Protein AF-A0A2M7STB4-F1 (afdb_monomer)

Solvent-accessible surface area (backbone atoms only — not comparable to full-atom values): 15493 Å² total; per-residue (Å²): 127,86,75,66,79,52,68,69,58,56,50,50,52,51,49,52,53,49,51,57,56,61,51,47,50,56,54,50,55,59,48,50,77,85,40,55,37,56,55,54,45,49,52,53,55,48,52,50,47,62,66,47,45,61,64,50,60,72,65,76,57,71,72,76,80,66,54,70,70,53,52,52,48,52,48,52,43,45,44,26,33,54,51,44,12,45,20,24,44,43,44,14,45,76,48,34,57,63,66,56,54,56,55,57,56,59,46,49,59,54,53,51,49,53,47,36,33,76,74,67,66,51,79,79,50,74,69,53,53,52,51,50,52,51,51,53,51,51,51,52,59,71,52,64,84,61,81,59,93,55,30,68,60,16,51,55,38,28,49,55,10,51,52,22,40,48,52,24,53,52,55,48,48,53,49,51,62,70,47,34,66,59,52,50,47,53,50,48,52,51,47,52,54,48,52,53,51,49,51,44,51,52,46,51,68,77,54,61,83,59,67,66,60,25,62,75,67,74,46,96,69,77,84,72,84,47,73,66,54,54,51,53,55,48,56,75,73,45,95,66,85,82,66,49,75,67,55,47,50,52,51,50,51,52,51,53,51,51,52,50,50,53,50,52,51,53,51,52,54,55,49,64,75,65,58,81,130

Structure (mmCIF, N/CA/C/O backbone):
data_AF-A0A2M7STB4-F1
#
_entry.id   AF-A0A2M7STB4-F1
#
loop_
_atom_site.group_PDB
_atom_site.id
_atom_site.type_symbol
_atom_site.label_atom_id
_atom_site.label_alt_id
_atom_site.label_comp_id
_atom_site.label_asym_id
_atom_site.label_entity_id
_atom_site.label_seq_id
_atom_site.pdbx_PDB_ins_code
_atom_site.Cartn_x
_atom_site.Cartn_y
_atom_site.Cartn_z
_atom_site.occupancy
_atom_site.B_iso_or_equiv
_atom_site.auth_seq_id
_atom_site.auth_comp_id
_atom_site.auth_asym_id
_atom_site.auth_atom_id
_atom_site.pdbx_PDB_model_num
ATOM 1 N N . MET A 1 1 ? -5.520 -9.949 31.153 1.00 34.00 1 MET A N 1
ATOM 2 C CA . MET A 1 1 ? -4.549 -8.859 30.867 1.00 34.00 1 MET A CA 1
ATOM 3 C C . MET A 1 1 ? -4.135 -9.046 29.414 1.00 34.00 1 MET A C 1
ATOM 5 O O . MET A 1 1 ? -3.492 -10.047 29.145 1.00 34.00 1 MET A O 1
ATOM 9 N N . LYS A 1 2 ? -4.573 -8.206 28.457 1.00 40.00 2 LYS A N 1
ATOM 10 C CA . LYS A 1 2 ? -4.227 -8.406 27.034 1.00 40.00 2 LYS A CA 1
ATOM 11 C C . LYS A 1 2 ? -2.713 -8.484 26.901 1.00 40.00 2 LYS A C 1
ATOM 13 O O . LYS A 1 2 ? -2.052 -7.458 27.067 1.00 40.00 2 LYS A O 1
ATOM 18 N N . SER A 1 3 ? -2.173 -9.669 26.612 1.00 44.12 3 SER A N 1
ATOM 19 C CA . SER A 1 3 ? -0.779 -9.780 26.210 1.00 44.12 3 SER A CA 1
ATOM 20 C C . SER A 1 3 ? -0.641 -8.889 24.985 1.00 44.12 3 SER A C 1
ATOM 22 O O . SER A 1 3 ? -1.260 -9.148 23.948 1.00 44.12 3 SER A O 1
ATOM 24 N N . LYS A 1 4 ? 0.079 -7.772 25.135 1.00 49.66 4 LYS A N 1
ATOM 25 C CA . LYS A 1 4 ? 0.457 -6.917 24.009 1.00 49.66 4 LYS A CA 1
ATOM 26 C C . LYS A 1 4 ? 0.991 -7.855 22.916 1.00 49.66 4 LYS A C 1
ATOM 28 O O . LYS A 1 4 ? 1.701 -8.793 23.289 1.00 49.66 4 LYS A O 1
ATOM 33 N N . PRO A 1 5 ? 0.636 -7.668 21.627 1.00 55.72 5 PRO A N 1
ATOM 34 C CA . PRO A 1 5 ? 1.229 -8.473 20.560 1.00 55.72 5 PRO A CA 1
ATOM 35 C C . PRO A 1 5 ? 2.730 -8.501 20.814 1.00 55.72 5 PRO A C 1
ATOM 37 O O . PRO A 1 5 ? 3.322 -7.441 21.053 1.00 55.72 5 PRO A O 1
ATOM 40 N N . SER A 1 6 ? 3.298 -9.703 20.943 1.00 72.44 6 SER A N 1
ATOM 41 C CA . SER A 1 6 ? 4.676 -9.810 21.391 1.00 72.44 6 SER A CA 1
ATOM 42 C C . SER A 1 6 ? 5.513 -9.042 20.376 1.00 72.44 6 SER A C 1
ATOM 44 O O . SER A 1 6 ? 5.433 -9.278 19.172 1.00 72.44 6 SER A O 1
ATOM 46 N N . TYR A 1 7 ? 6.252 -8.046 20.861 1.00 79.31 7 TYR A N 1
ATOM 47 C CA . TYR A 1 7 ? 7.162 -7.246 20.049 1.00 79.31 7 TYR A CA 1
ATOM 48 C C . TYR A 1 7 ? 7.968 -8.092 19.035 1.00 79.31 7 TYR A C 1
ATOM 50 O O . TYR A 1 7 ? 8.023 -7.699 17.869 1.00 79.31 7 TYR A O 1
ATOM 58 N N . PRO A 1 8 ? 8.492 -9.290 19.393 1.00 85.25 8 PRO A N 1
ATOM 59 C CA . PRO A 1 8 ? 9.147 -10.165 18.417 1.00 85.25 8 PRO A CA 1
ATOM 60 C C . PRO A 1 8 ? 8.224 -10.713 17.319 1.00 85.25 8 PRO A C 1
ATOM 62 O O . PRO A 1 8 ? 8.660 -10.805 16.175 1.00 85.25 8 PRO A O 1
ATOM 65 N N . LEU A 1 9 ? 6.964 -11.051 17.614 1.00 83.50 9 LEU A N 1
ATOM 66 C CA . LEU A 1 9 ? 6.022 -11.539 16.602 1.00 83.50 9 LEU A CA 1
ATOM 67 C C . LEU A 1 9 ? 5.687 -10.443 15.586 1.00 83.50 9 LEU A C 1
ATOM 69 O O . LEU A 1 9 ? 5.701 -10.705 14.389 1.00 83.50 9 LEU A O 1
ATOM 73 N N . ALA A 1 10 ? 5.481 -9.204 16.042 1.00 75.44 10 ALA A N 1
ATOM 74 C CA . ALA A 1 10 ? 5.244 -8.069 15.148 1.00 75.44 10 ALA A CA 1
ATOM 75 C C . ALA A 1 10 ? 6.452 -7.785 14.233 1.00 75.44 10 ALA A C 1
ATOM 77 O O . ALA A 1 10 ? 6.281 -7.473 13.054 1.00 75.44 10 ALA A O 1
ATOM 78 N N . ILE A 1 11 ? 7.677 -7.922 14.758 1.00 83.94 11 ILE A N 1
ATOM 79 C CA . ILE A 1 11 ? 8.903 -7.821 13.952 1.00 83.94 11 ILE A CA 1
ATOM 80 C C . ILE A 1 11 ? 8.960 -8.952 12.923 1.00 83.94 11 ILE A C 1
ATOM 82 O O . ILE A 1 11 ? 9.240 -8.692 11.754 1.00 83.94 11 ILE A O 1
ATOM 86 N N . LEU A 1 12 ? 8.677 -10.192 13.330 1.00 88.69 12 LEU A N 1
ATOM 87 C CA . LEU A 1 12 ? 8.717 -11.349 12.437 1.00 88.69 12 LEU A CA 1
ATOM 88 C C . LEU A 1 12 ? 7.693 -11.227 11.301 1.00 88.69 12 LEU A C 1
ATOM 90 O O . LEU A 1 12 ? 8.031 -11.456 10.142 1.00 88.69 12 LEU A O 1
ATOM 94 N N . GLU A 1 13 ? 6.469 -10.803 11.615 1.00 77.44 13 GLU A N 1
ATOM 95 C CA . GLU A 1 13 ? 5.426 -10.518 10.626 1.00 77.44 13 GLU A CA 1
ATOM 96 C C . GLU A 1 13 ? 5.865 -9.418 9.650 1.00 77.44 13 GLU A C 1
ATOM 98 O O . GLU A 1 13 ? 5.723 -9.573 8.435 1.00 77.44 13 GLU A O 1
ATOM 103 N N . ALA A 1 14 ? 6.454 -8.328 10.154 1.00 73.06 14 ALA A N 1
ATOM 104 C CA . ALA A 1 14 ? 6.957 -7.246 9.313 1.00 73.06 14 ALA A CA 1
ATOM 105 C C . ALA A 1 14 ? 8.087 -7.716 8.384 1.00 73.06 14 ALA A C 1
ATOM 107 O O . ALA A 1 14 ? 8.087 -7.373 7.199 1.00 73.06 14 ALA A O 1
ATOM 108 N N . LEU A 1 15 ? 9.030 -8.517 8.887 1.00 83.25 15 LEU A N 1
ATOM 109 C CA . LEU A 1 15 ? 10.107 -9.095 8.082 1.00 83.25 15 LEU A CA 1
ATOM 110 C C . LEU A 1 15 ? 9.554 -10.027 7.003 1.00 83.25 15 LEU A C 1
ATOM 112 O O . LEU A 1 15 ? 9.920 -9.899 5.836 1.00 83.25 15 LEU A O 1
ATOM 116 N N . PHE A 1 16 ? 8.624 -10.908 7.365 1.00 81.56 16 PHE A N 1
ATOM 117 C CA . PHE A 1 16 ? 7.992 -11.838 6.435 1.00 81.56 16 PHE A CA 1
ATOM 118 C C . PHE A 1 16 ? 7.275 -11.108 5.290 1.00 81.56 16 PHE A C 1
ATOM 120 O O . PHE A 1 16 ? 7.485 -11.421 4.116 1.00 81.56 16 PHE A O 1
ATOM 127 N N . VAL A 1 17 ? 6.493 -10.073 5.614 1.00 75.81 17 VAL A N 1
ATOM 128 C CA . VAL A 1 17 ? 5.813 -9.238 4.612 1.00 75.81 17 VAL A CA 1
ATOM 129 C C . VAL A 1 17 ? 6.819 -8.526 3.703 1.00 75.81 17 VAL A C 1
ATOM 131 O O . VAL A 1 17 ? 6.616 -8.489 2.488 1.00 75.81 17 VAL A O 1
ATOM 134 N N . ASN A 1 18 ? 7.918 -8.002 4.254 1.00 77.12 18 ASN A N 1
ATOM 135 C CA . ASN A 1 18 ? 8.964 -7.355 3.458 1.00 77.12 18 ASN A CA 1
ATOM 136 C C . ASN A 1 18 ? 9.664 -8.335 2.507 1.00 77.12 18 ASN A C 1
ATOM 138 O O . ASN A 1 18 ? 9.905 -7.984 1.353 1.00 77.12 18 ASN A O 1
ATOM 142 N N . ILE A 1 19 ? 9.933 -9.569 2.943 1.00 82.12 19 ILE A N 1
ATOM 143 C CA . ILE A 1 19 ? 10.530 -10.613 2.095 1.00 82.12 19 ILE A CA 1
ATOM 144 C C . ILE A 1 19 ? 9.596 -10.959 0.929 1.00 82.12 19 ILE A C 1
ATOM 146 O O . ILE A 1 19 ? 10.034 -10.995 -0.225 1.00 82.12 19 ILE A O 1
ATOM 150 N N . ILE A 1 20 ? 8.300 -11.158 1.199 1.00 79.81 20 ILE A N 1
ATOM 151 C CA . ILE A 1 20 ? 7.296 -11.406 0.150 1.00 79.81 20 ILE A CA 1
ATOM 152 C C . ILE A 1 20 ? 7.247 -10.232 -0.834 1.00 79.81 20 ILE A C 1
ATOM 154 O O . ILE A 1 20 ? 7.194 -10.427 -2.049 1.00 79.81 20 ILE A O 1
ATOM 158 N N . TRP A 1 21 ? 7.273 -9.001 -0.323 1.00 76.38 21 TRP A N 1
ATOM 159 C CA . TRP A 1 21 ? 7.191 -7.811 -1.160 1.00 76.38 21 TRP A CA 1
ATOM 160 C C . TRP A 1 21 ? 8.431 -7.631 -2.043 1.00 76.38 21 TRP A C 1
ATOM 162 O O . TRP A 1 21 ? 8.298 -7.453 -3.253 1.00 76.38 21 TRP A O 1
ATOM 172 N N . ALA A 1 22 ? 9.630 -7.729 -1.466 1.00 75.75 22 ALA A N 1
ATOM 173 C CA . ALA A 1 22 ? 10.888 -7.551 -2.185 1.00 75.75 22 ALA A CA 1
ATOM 174 C C . ALA A 1 22 ? 11.108 -8.644 -3.245 1.00 75.75 22 ALA A C 1
ATOM 176 O O . ALA A 1 22 ? 11.457 -8.341 -4.388 1.00 75.75 22 ALA A O 1
ATOM 177 N N . SER A 1 23 ? 10.832 -9.909 -2.904 1.00 79.12 23 SER A N 1
ATOM 178 C CA . SER A 1 23 ? 10.943 -11.031 -3.850 1.00 79.12 23 SER A CA 1
ATOM 179 C C . SER A 1 23 ? 9.959 -10.918 -5.019 1.00 79.12 23 SER A C 1
ATOM 181 O O . SER A 1 23 ? 10.277 -11.329 -6.137 1.00 79.12 23 SER A O 1
ATOM 183 N N . SER A 1 24 ? 8.800 -10.280 -4.813 1.00 80.75 24 SER A N 1
ATOM 184 C CA . SER A 1 24 ? 7.797 -10.079 -5.861 1.00 80.75 24 SER A CA 1
ATOM 185 C C . SER A 1 24 ? 8.348 -9.357 -7.093 1.00 80.75 24 SER A C 1
ATOM 187 O O . SER A 1 24 ? 7.910 -9.670 -8.199 1.00 80.75 24 SER A O 1
ATOM 189 N N . PHE A 1 25 ? 9.278 -8.407 -6.947 1.00 80.12 25 PHE A N 1
ATOM 190 C CA . PHE A 1 25 ? 9.844 -7.694 -8.100 1.00 80.12 25 PHE A CA 1
ATOM 191 C C . PHE A 1 25 ? 10.698 -8.604 -8.979 1.00 80.12 25 PHE A C 1
ATOM 193 O O . PHE A 1 25 ? 10.651 -8.495 -10.204 1.00 80.12 25 PHE A O 1
ATOM 200 N N . ILE A 1 26 ? 11.427 -9.532 -8.357 1.00 83.88 26 ILE A N 1
ATOM 201 C CA . ILE A 1 26 ? 12.253 -10.518 -9.054 1.00 83.88 26 ILE A CA 1
ATOM 202 C C . ILE A 1 26 ? 11.348 -11.455 -9.857 1.00 83.88 26 ILE A C 1
ATOM 204 O O . ILE A 1 26 ? 11.538 -11.599 -11.063 1.00 83.88 26 ILE A O 1
ATOM 208 N N . PHE A 1 27 ? 10.311 -12.018 -9.226 1.00 82.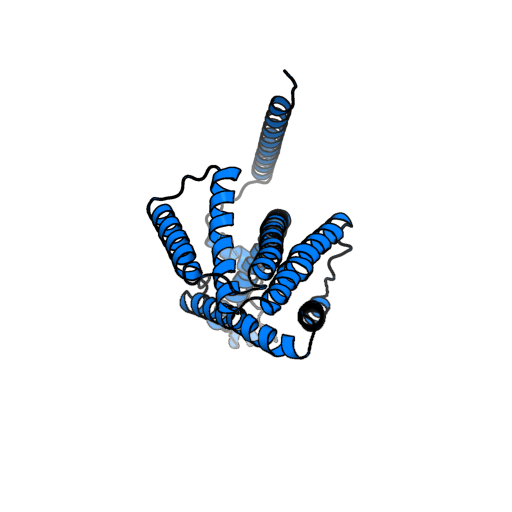94 27 PHE A N 1
ATOM 209 C CA . PHE A 1 27 ? 9.360 -12.901 -9.910 1.00 82.94 27 PHE A CA 1
ATOM 210 C C . PHE A 1 27 ? 8.634 -12.207 -11.062 1.00 82.94 27 PHE A C 1
ATOM 212 O O . PHE A 1 27 ? 8.524 -12.778 -12.143 1.00 82.94 27 PHE A O 1
ATOM 219 N N . VAL A 1 28 ? 8.185 -10.961 -10.876 1.00 85.00 28 VAL A N 1
ATOM 220 C CA . VAL A 1 28 ? 7.553 -10.198 -11.962 1.00 85.00 28 VAL A CA 1
ATOM 221 C C . VAL A 1 28 ? 8.538 -9.974 -13.106 1.00 85.00 28 VAL A C 1
ATOM 223 O O . VAL A 1 28 ? 8.177 -10.189 -14.256 1.00 85.00 28 VAL A O 1
ATOM 226 N N . LYS A 1 29 ? 9.792 -9.603 -12.819 1.00 83.81 29 LYS A N 1
ATOM 227 C CA . LYS A 1 29 ? 10.822 -9.419 -13.852 1.00 83.81 29 LYS A CA 1
ATOM 228 C C . LYS A 1 29 ? 11.105 -10.711 -14.627 1.00 83.81 29 LYS A C 1
ATOM 230 O O . LYS A 1 29 ? 11.331 -10.641 -15.832 1.00 83.81 29 LYS A O 1
ATOM 235 N N . LEU A 1 30 ? 11.069 -11.867 -13.962 1.00 86.56 30 LEU A N 1
ATOM 236 C CA . LEU A 1 30 ? 11.192 -13.173 -14.614 1.00 86.56 30 LEU A CA 1
ATOM 237 C C . LEU A 1 30 ? 9.986 -13.465 -15.516 1.00 86.56 30 LEU A C 1
ATOM 239 O O . LEU A 1 30 ? 10.177 -13.774 -16.687 1.00 86.56 30 LEU A O 1
ATOM 243 N N . LEU A 1 31 ? 8.764 -13.288 -15.004 1.00 87.00 31 LEU A N 1
ATOM 244 C CA . LEU A 1 31 ? 7.519 -13.522 -15.748 1.00 87.00 31 LEU A CA 1
ATOM 245 C C . LEU A 1 31 ? 7.321 -12.554 -16.921 1.00 87.00 31 LEU A C 1
ATOM 247 O O . LEU A 1 31 ? 6.646 -12.895 -17.886 1.00 87.00 31 LEU A O 1
ATOM 251 N N . LEU A 1 32 ? 7.914 -11.356 -16.868 1.00 89.06 32 LEU A N 1
ATOM 252 C CA . LEU A 1 32 ? 7.854 -10.366 -17.951 1.00 89.06 32 LEU A CA 1
ATOM 253 C C . LEU A 1 32 ? 8.530 -10.824 -19.251 1.00 89.06 32 LEU A C 1
ATOM 255 O O . LEU A 1 32 ? 8.342 -10.165 -20.275 1.00 89.06 32 LEU A O 1
ATOM 259 N N . LYS A 1 33 ? 9.317 -11.910 -19.214 1.00 87.50 33 LYS A N 1
ATOM 260 C CA . LYS A 1 33 ? 9.884 -12.540 -20.414 1.00 87.50 33 LYS A CA 1
ATOM 261 C C . LYS A 1 33 ? 8.803 -13.187 -21.279 1.00 87.50 33 LYS A C 1
ATOM 263 O O . LYS A 1 33 ? 8.872 -13.077 -22.497 1.00 87.50 33 LYS A O 1
ATOM 268 N N . ASP A 1 34 ? 7.794 -13.773 -20.636 1.00 88.50 34 ASP A N 1
ATOM 269 C CA . ASP A 1 34 ? 6.768 -14.584 -21.299 1.00 88.50 34 ASP A CA 1
ATOM 270 C C . ASP A 1 34 ? 5.391 -13.900 -21.299 1.00 88.50 34 ASP A C 1
ATOM 272 O O . ASP A 1 34 ? 4.556 -14.156 -22.164 1.00 88.50 34 ASP A O 1
ATOM 276 N N . LEU A 1 35 ? 5.137 -13.004 -20.336 1.00 89.56 35 LEU A N 1
ATOM 277 C CA . LEU A 1 35 ? 3.836 -12.372 -20.115 1.00 89.56 35 LEU A CA 1
ATOM 278 C C . LEU A 1 35 ? 3.907 -10.839 -20.131 1.00 89.56 35 LEU A C 1
ATOM 280 O O . LEU A 1 35 ? 4.879 -10.204 -19.719 1.00 89.56 35 LEU A O 1
ATOM 284 N N . GLY A 1 36 ? 2.810 -10.208 -20.559 1.00 88.62 36 GLY A N 1
ATOM 285 C CA . GLY A 1 36 ? 2.638 -8.758 -20.467 1.00 88.62 36 GLY A CA 1
ATOM 286 C C . GLY A 1 36 ? 2.524 -8.262 -19.011 1.00 88.62 36 GLY A C 1
ATOM 287 O O . GLY A 1 36 ? 1.985 -8.970 -18.160 1.00 88.62 36 GLY A O 1
ATOM 288 N N . PRO A 1 37 ? 2.950 -7.018 -18.706 1.00 85.38 37 PRO A N 1
ATOM 289 C CA . PRO A 1 37 ? 2.956 -6.475 -17.342 1.00 85.38 37 PRO A CA 1
ATOM 290 C C . PRO A 1 37 ? 1.550 -6.392 -16.737 1.00 85.38 37 PRO A C 1
ATOM 292 O O . PRO A 1 37 ? 1.346 -6.723 -15.570 1.00 85.38 37 PRO A O 1
ATOM 295 N N . LEU A 1 38 ? 0.566 -5.998 -17.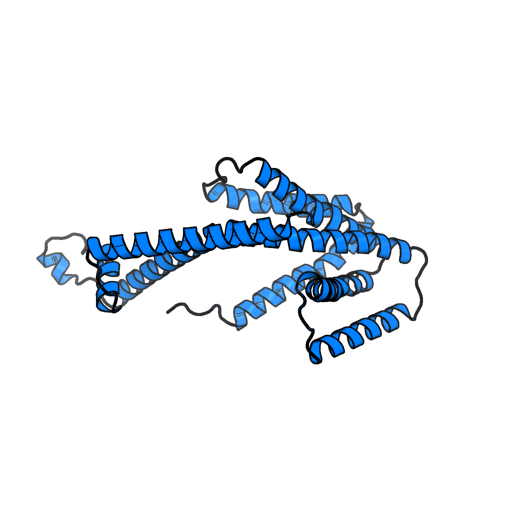551 1.00 85.44 38 LEU A N 1
ATOM 296 C CA . LEU A 1 38 ? -0.834 -5.926 -17.137 1.00 85.44 38 LEU A CA 1
ATOM 297 C C . LEU A 1 38 ? -1.442 -7.318 -16.938 1.00 85.44 38 LEU A C 1
ATOM 299 O O . LEU A 1 38 ? -2.234 -7.497 -16.020 1.00 85.44 38 LEU A O 1
ATOM 303 N N . THR A 1 39 ? -1.033 -8.311 -17.733 1.00 84.75 39 THR A N 1
ATOM 304 C CA . THR A 1 39 ? -1.470 -9.707 -17.581 1.00 84.75 39 THR A CA 1
ATOM 305 C C . THR A 1 39 ? -0.968 -10.296 -16.267 1.00 84.75 39 THR A C 1
ATOM 307 O O . THR A 1 39 ? -1.751 -10.887 -15.528 1.00 84.75 39 THR A O 1
ATOM 310 N N . ILE A 1 40 ? 0.308 -10.073 -15.929 1.00 83.19 40 ILE A N 1
ATOM 311 C CA . ILE A 1 40 ? 0.892 -10.507 -14.650 1.00 83.19 40 ILE A CA 1
ATOM 312 C C . ILE A 1 40 ? 0.133 -9.875 -13.479 1.00 83.19 40 ILE A C 1
ATOM 314 O O . ILE A 1 40 ? -0.259 -10.574 -12.545 1.00 83.19 40 ILE A O 1
ATOM 318 N N . GLY A 1 41 ? -0.116 -8.561 -13.537 1.00 82.06 41 GLY A N 1
ATOM 319 C CA . GLY A 1 41 ? -0.901 -7.870 -12.515 1.00 82.06 41 GLY A CA 1
ATOM 320 C C . GLY A 1 41 ? -2.329 -8.398 -12.407 1.00 82.06 41 GLY A C 1
ATOM 321 O O . GLY A 1 41 ? -2.774 -8.734 -11.310 1.00 82.06 41 GLY A O 1
ATOM 322 N N . GLY A 1 42 ? -3.020 -8.536 -13.539 1.00 80.31 42 GLY A N 1
ATOM 323 C CA . GLY A 1 42 ? -4.384 -9.054 -13.612 1.00 80.31 42 GLY A CA 1
ATOM 324 C C . GLY A 1 42 ? -4.504 -10.443 -12.993 1.00 80.31 42 GLY A C 1
ATOM 325 O O . GLY A 1 42 ? -5.304 -10.630 -12.079 1.00 80.31 42 GLY A O 1
ATOM 326 N N . LEU A 1 43 ? -3.656 -11.387 -13.411 1.00 84.62 43 LEU A N 1
ATOM 327 C CA . LEU A 1 43 ? -3.633 -12.745 -12.862 1.00 84.62 43 LEU A CA 1
ATOM 328 C C . LEU A 1 43 ? -3.325 -12.745 -11.363 1.00 84.62 43 LEU A C 1
ATOM 330 O O . LEU A 1 43 ? -4.041 -13.389 -10.598 1.00 84.62 43 LEU A O 1
ATOM 334 N N . ARG A 1 44 ? -2.317 -11.983 -10.917 1.00 82.69 44 ARG A N 1
ATOM 335 C CA . ARG A 1 44 ? -1.937 -11.900 -9.497 1.00 82.69 44 ARG A CA 1
ATOM 336 C C . ARG A 1 44 ? -3.111 -11.467 -8.620 1.00 82.69 44 ARG A C 1
ATOM 338 O O . ARG A 1 44 ? -3.390 -12.106 -7.605 1.00 82.69 44 ARG A O 1
ATOM 345 N N . TYR A 1 45 ? -3.786 -10.380 -8.988 1.00 82.38 45 TYR A N 1
ATOM 346 C CA . TYR A 1 45 ? -4.892 -9.852 -8.188 1.00 82.38 45 TYR A CA 1
ATOM 347 C C . TYR A 1 45 ? -6.167 -10.677 -8.333 1.00 82.38 45 TYR A C 1
ATOM 349 O O . TYR A 1 45 ? -6.911 -10.799 -7.361 1.00 82.38 45 TYR A O 1
ATOM 357 N N . PHE A 1 46 ? -6.396 -11.290 -9.494 1.00 82.94 46 PHE A N 1
ATOM 358 C CA . PHE A 1 46 ? -7.525 -12.189 -9.698 1.00 82.94 46 PHE A CA 1
ATOM 359 C C . PHE A 1 46 ? -7.390 -13.472 -8.872 1.00 82.94 46 PHE A C 1
ATOM 361 O O . PHE A 1 46 ? -8.331 -13.854 -8.180 1.00 82.94 46 PHE A O 1
ATOM 368 N N . ILE A 1 47 ? -6.203 -14.086 -8.842 1.00 82.75 47 ILE A N 1
ATOM 369 C CA . ILE A 1 47 ? -5.919 -15.227 -7.960 1.00 82.75 47 ILE A CA 1
ATOM 370 C C . ILE A 1 47 ? -6.090 -14.812 -6.496 1.00 82.75 47 ILE A C 1
ATOM 372 O O . ILE A 1 47 ? -6.753 -15.514 -5.738 1.00 82.75 47 ILE A O 1
ATOM 376 N N . GLY A 1 48 ? -5.569 -13.645 -6.100 1.00 78.94 48 GLY A N 1
ATOM 377 C CA . GLY A 1 48 ? -5.782 -13.108 -4.753 1.00 78.94 48 GLY A CA 1
ATOM 378 C C . GLY A 1 48 ? -7.266 -12.952 -4.401 1.00 78.94 48 GLY A C 1
ATOM 379 O O . GLY A 1 48 ? -7.683 -13.331 -3.307 1.00 78.94 48 GLY A O 1
ATOM 380 N N . PHE A 1 49 ? -8.082 -12.462 -5.338 1.00 81.56 49 PHE A N 1
ATOM 381 C CA . PHE A 1 49 ? -9.535 -12.398 -5.188 1.00 81.56 49 PHE A CA 1
ATOM 382 C C . PHE A 1 49 ? -10.151 -13.789 -4.991 1.00 81.56 49 PHE A C 1
ATOM 384 O O . PHE A 1 49 ? -10.891 -13.976 -4.029 1.00 81.56 49 PHE A O 1
ATOM 391 N N . LEU A 1 50 ? -9.814 -14.768 -5.837 1.00 87.38 50 LEU A N 1
ATOM 392 C CA . LEU A 1 50 ? -10.330 -16.138 -5.730 1.00 87.38 50 LEU A CA 1
ATOM 393 C C . LEU A 1 50 ? -9.943 -16.807 -4.407 1.00 87.38 50 LEU A C 1
ATOM 395 O O . LEU A 1 50 ? -10.766 -17.498 -3.813 1.00 87.38 50 LEU A O 1
ATOM 399 N N . VAL A 1 51 ? -8.723 -16.567 -3.921 1.00 85.44 51 VAL A N 1
ATOM 400 C CA . VAL A 1 51 ? -8.250 -17.083 -2.630 1.00 85.44 51 VAL A CA 1
ATOM 401 C C . VAL A 1 51 ? -9.023 -16.454 -1.473 1.00 85.44 51 VAL A C 1
ATOM 403 O O . VAL A 1 51 ? -9.398 -17.161 -0.543 1.00 85.44 51 VAL A O 1
ATOM 406 N N . LEU A 1 52 ? -9.294 -15.146 -1.516 1.00 78.19 52 LEU A N 1
ATOM 407 C CA . LEU A 1 52 ? -9.992 -14.432 -0.439 1.00 78.19 52 LEU A CA 1
ATOM 408 C C . LEU A 1 52 ? -11.517 -14.623 -0.462 1.00 78.19 52 LEU A C 1
ATOM 410 O O . LEU A 1 52 ? -12.164 -14.539 0.586 1.00 78.19 52 LEU A O 1
ATOM 414 N N . LEU A 1 53 ? -12.093 -14.908 -1.630 1.00 83.06 53 LEU A N 1
ATOM 415 C CA . LEU A 1 53 ? -13.527 -15.097 -1.841 1.00 83.06 53 LEU A CA 1
ATOM 416 C C . LEU A 1 53 ? -14.170 -16.123 -0.881 1.00 83.06 53 LEU A C 1
ATOM 418 O O . LEU A 1 53 ? -15.132 -15.752 -0.204 1.00 83.06 53 LEU A O 1
ATOM 422 N N . PRO A 1 54 ? -13.674 -17.369 -0.725 1.00 84.06 54 PRO A N 1
ATOM 423 C CA . PRO A 1 54 ? -14.291 -18.348 0.172 1.00 84.06 54 PRO A CA 1
ATOM 424 C C . PRO A 1 54 ? -14.247 -17.920 1.644 1.00 84.06 54 PRO A C 1
ATOM 426 O O . PRO A 1 54 ? -15.188 -18.193 2.387 1.00 84.06 54 PRO A O 1
ATOM 429 N N . PHE A 1 55 ? -13.210 -17.198 2.081 1.00 79.69 55 PHE A N 1
ATOM 430 C CA . PHE A 1 55 ? -13.151 -16.659 3.445 1.00 79.69 55 PHE A CA 1
ATOM 431 C C . PHE A 1 55 ? -14.184 -15.554 3.669 1.00 79.69 55 PHE A C 1
ATOM 433 O O . PHE A 1 55 ? -14.765 -15.472 4.752 1.00 79.69 55 PHE A O 1
ATOM 440 N N . MET A 1 56 ? -14.435 -14.726 2.652 1.00 73.75 56 MET A N 1
ATOM 441 C CA . MET A 1 56 ? -15.491 -13.717 2.697 1.00 73.75 56 MET A CA 1
ATOM 442 C C . MET A 1 56 ? -16.875 -14.375 2.782 1.00 73.75 56 MET A C 1
ATOM 444 O O . MET A 1 56 ? -17.673 -14.006 3.643 1.00 73.75 56 MET A O 1
ATOM 448 N N . LEU A 1 57 ? -17.140 -15.378 1.939 1.00 78.44 57 LEU A N 1
ATOM 449 C CA . LEU A 1 57 ? -18.427 -16.080 1.888 1.00 78.44 57 LEU A CA 1
ATOM 450 C C . LEU A 1 57 ? -18.716 -16.865 3.180 1.00 78.44 57 LEU A C 1
ATOM 452 O O . LEU A 1 57 ? -19.831 -16.805 3.697 1.00 78.44 57 LEU A O 1
ATOM 456 N N . ARG A 1 58 ? -17.704 -17.518 3.771 1.00 78.25 58 ARG A N 1
ATOM 457 C CA . ARG A 1 58 ? -17.833 -18.258 5.043 1.00 78.25 58 ARG A CA 1
ATOM 458 C C . ARG A 1 58 ? -18.209 -17.386 6.241 1.00 78.25 58 ARG A C 1
ATOM 460 O O . ARG A 1 58 ? -18.731 -17.904 7.221 1.00 78.25 58 ARG A O 1
ATOM 467 N N . ARG A 1 59 ? -17.964 -16.072 6.192 1.00 67.31 59 ARG A N 1
ATOM 468 C CA . ARG A 1 59 ? -18.338 -15.153 7.280 1.00 67.31 59 ARG A CA 1
ATOM 469 C C . ARG A 1 59 ? -19.821 -14.764 7.274 1.00 67.31 59 ARG A C 1
ATOM 471 O O . ARG A 1 59 ? -20.224 -13.989 8.138 1.00 67.31 59 ARG A O 1
ATOM 478 N N . GLY A 1 60 ? -20.623 -15.261 6.322 1.00 54.25 60 GLY A N 1
ATOM 479 C CA . GLY A 1 60 ? -22.092 -15.145 6.301 1.00 54.25 60 GLY A CA 1
ATOM 480 C C . GLY A 1 60 ? -22.651 -13.723 6.160 1.00 54.25 60 GLY A C 1
ATOM 481 O O . GLY A 1 60 ? -23.857 -13.534 6.066 1.00 54.25 60 GLY A O 1
ATOM 482 N N . LYS A 1 61 ? -21.783 -12.710 6.130 1.00 55.38 61 LYS A N 1
ATOM 483 C CA . LYS A 1 61 ? -22.120 -11.295 6.006 1.00 55.38 61 LYS A CA 1
ATOM 484 C C . LYS A 1 61 ? -21.463 -10.762 4.741 1.00 55.38 61 LYS A C 1
ATOM 486 O O . LYS A 1 61 ? -20.466 -10.044 4.813 1.00 55.38 61 LYS A O 1
ATOM 491 N N . LEU A 1 62 ? -22.014 -11.107 3.574 1.00 53.16 62 LEU A N 1
ATOM 492 C CA . LEU A 1 62 ? -21.857 -10.212 2.426 1.00 53.16 62 LEU A CA 1
ATOM 493 C C . LEU A 1 62 ? -22.321 -8.839 2.923 1.00 53.16 62 LEU A C 1
ATOM 495 O O . LEU A 1 62 ? -23.415 -8.768 3.487 1.00 53.16 62 LEU A O 1
ATOM 499 N N . PRO A 1 63 ? -21.493 -7.786 2.844 1.00 54.88 63 PRO A N 1
ATOM 500 C CA . PRO A 1 63 ? -21.870 -6.497 3.394 1.00 54.88 63 PRO A CA 1
ATOM 501 C C . PRO A 1 63 ? -23.184 -6.083 2.734 1.00 54.88 63 PRO A C 1
ATOM 503 O O . PRO A 1 63 ? -23.211 -5.853 1.525 1.00 54.88 63 PRO A O 1
ATOM 506 N N . HIS A 1 64 ? -24.272 -6.081 3.515 1.00 52.22 64 HIS A N 1
ATOM 507 C CA . HIS A 1 64 ? -25.608 -5.714 3.054 1.00 52.22 64 HIS A CA 1
ATOM 508 C C . HIS A 1 64 ? -25.497 -4.477 2.163 1.00 52.22 64 HIS A C 1
ATOM 510 O O . HIS A 1 64 ? -24.914 -3.483 2.594 1.00 52.22 64 HIS A O 1
ATOM 516 N N . ALA A 1 65 ? -25.966 -4.611 0.914 1.00 58.75 65 ALA A N 1
ATOM 517 C CA . ALA A 1 65 ? -25.954 -3.624 -0.167 1.00 58.75 65 ALA A CA 1
ATOM 518 C C . ALA A 1 65 ? -25.086 -2.387 0.120 1.00 58.75 65 ALA A C 1
ATOM 520 O O . ALA A 1 65 ? -25.595 -1.335 0.519 1.00 58.75 65 ALA A O 1
ATOM 521 N N . LEU A 1 66 ? -23.763 -2.510 -0.067 1.00 64.12 66 LEU A N 1
ATOM 522 C CA . LEU A 1 66 ? -22.880 -1.351 0.044 1.00 64.12 66 LEU A CA 1
ATOM 523 C C . LEU A 1 66 ? -23.445 -0.216 -0.828 1.00 64.12 66 LEU A C 1
ATOM 525 O O . LEU A 1 66 ? -23.760 -0.445 -2.000 1.00 64.12 66 LEU A O 1
ATOM 529 N N . PRO A 1 67 ? -23.582 1.010 -0.297 1.00 76.88 67 PRO A N 1
ATOM 530 C CA . PRO A 1 67 ? -24.162 2.106 -1.056 1.00 76.88 67 PRO A CA 1
ATOM 531 C C . PRO A 1 67 ? -23.333 2.356 -2.321 1.00 76.88 67 PRO A C 1
ATOM 533 O O . PRO A 1 67 ? -22.106 2.267 -2.284 1.00 76.88 67 PRO A O 1
ATOM 536 N N . ARG A 1 68 ? -23.973 2.730 -3.439 1.00 80.50 68 ARG A N 1
ATOM 537 C CA . ARG A 1 68 ? -23.310 2.943 -4.748 1.00 80.50 68 ARG A CA 1
ATOM 538 C C . ARG A 1 68 ? -22.053 3.823 -4.666 1.00 80.50 68 ARG A C 1
ATOM 540 O O . ARG A 1 68 ? -21.063 3.567 -5.343 1.00 80.50 68 ARG A O 1
ATOM 547 N N . ARG A 1 69 ? -22.054 4.832 -3.785 1.00 77.38 69 ARG A N 1
ATOM 548 C CA . ARG A 1 69 ? -20.878 5.679 -3.502 1.00 77.38 69 ARG A CA 1
ATOM 549 C C . ARG A 1 69 ? -19.685 4.907 -2.930 1.00 77.38 69 ARG A C 1
ATOM 551 O O . ARG A 1 69 ? -18.550 5.271 -3.212 1.00 77.38 69 ARG A O 1
ATOM 558 N N . MET A 1 70 ? -19.921 3.893 -2.104 1.00 73.44 70 MET A N 1
ATOM 559 C CA . MET A 1 70 ? -18.870 3.047 -1.540 1.00 73.44 70 MET A CA 1
ATOM 560 C C . MET A 1 70 ? -18.309 2.092 -2.591 1.00 73.44 70 MET A C 1
ATOM 562 O O . MET A 1 70 ? -17.093 1.964 -2.669 1.00 73.44 70 MET A O 1
ATOM 566 N N . TRP A 1 71 ? -19.153 1.527 -3.457 1.00 79.75 71 TRP A N 1
ATOM 567 C CA . TRP A 1 71 ? -18.688 0.768 -4.623 1.00 79.75 71 TRP A CA 1
ATOM 568 C C . TRP A 1 71 ? -17.809 1.607 -5.546 1.00 79.75 71 TRP A C 1
ATOM 570 O O . TRP A 1 71 ? -16.714 1.178 -5.893 1.00 79.75 71 TRP A O 1
ATOM 580 N N . LEU A 1 72 ? -18.227 2.837 -5.866 1.00 85.19 72 LEU A N 1
ATOM 581 C CA . LEU A 1 72 ? -17.414 3.748 -6.673 1.00 85.19 72 LEU A CA 1
ATOM 582 C C . LEU A 1 72 ? -16.071 4.063 -5.996 1.00 85.19 72 LEU A C 1
ATOM 584 O O . LEU A 1 72 ? -15.039 4.100 -6.653 1.00 85.19 72 LEU A O 1
ATOM 588 N N . ARG A 1 73 ? -16.059 4.246 -4.670 1.00 78.00 73 ARG A N 1
ATOM 589 C CA . ARG A 1 73 ? -14.819 4.460 -3.907 1.00 78.00 73 ARG A CA 1
ATOM 590 C C . ARG A 1 73 ? -13.903 3.238 -3.935 1.00 78.00 73 ARG A C 1
ATOM 592 O O . ARG A 1 73 ? -12.712 3.403 -4.159 1.00 78.00 73 ARG A O 1
ATOM 599 N N . LEU A 1 74 ? -14.437 2.035 -3.724 1.00 79.94 74 LEU A N 1
ATOM 600 C CA . LEU A 1 74 ? -13.665 0.791 -3.801 1.00 79.94 74 LEU A CA 1
ATOM 601 C C . LEU A 1 74 ? -13.103 0.575 -5.208 1.00 79.94 74 LEU A C 1
ATOM 603 O O . LEU A 1 74 ? -11.943 0.196 -5.340 1.00 79.94 74 LEU A O 1
ATOM 607 N N . LEU A 1 75 ? -13.883 0.896 -6.243 1.00 84.56 75 LEU A N 1
ATOM 608 C CA . LEU A 1 75 ? -13.429 0.875 -7.629 1.00 84.56 75 LEU A CA 1
ATOM 609 C C . LEU A 1 75 ? -12.271 1.856 -7.844 1.00 84.56 75 LEU A C 1
ATOM 611 O O . LEU A 1 75 ? -11.241 1.461 -8.373 1.00 84.56 75 LEU A O 1
ATOM 615 N N . LEU A 1 76 ? -12.389 3.104 -7.381 1.00 83.50 76 LEU A N 1
ATOM 616 C CA . LEU A 1 76 ? -11.315 4.101 -7.489 1.00 83.50 76 LEU A CA 1
ATOM 617 C C . LEU A 1 76 ? -10.045 3.674 -6.736 1.00 83.50 76 LEU A C 1
ATOM 619 O O . LEU A 1 76 ? -8.940 3.829 -7.254 1.00 83.50 76 LEU A O 1
ATOM 623 N N . ILE A 1 77 ? -10.190 3.100 -5.539 1.00 79.94 77 ILE A N 1
ATOM 624 C CA . ILE A 1 77 ? -9.081 2.529 -4.757 1.00 79.94 77 ILE A CA 1
ATOM 625 C C . ILE A 1 77 ? -8.422 1.381 -5.534 1.00 79.94 77 ILE A C 1
ATOM 627 O O . ILE A 1 77 ? -7.198 1.333 -5.640 1.00 79.94 77 ILE A O 1
ATOM 631 N N . GLY A 1 78 ? -9.220 0.482 -6.112 1.00 80.81 78 GLY A N 1
ATOM 632 C CA . GLY A 1 78 ? -8.712 -0.664 -6.857 1.00 80.81 78 GLY A CA 1
ATOM 633 C C . GLY A 1 78 ? -8.006 -0.270 -8.155 1.00 80.81 78 GLY A C 1
ATOM 634 O O . GLY A 1 78 ? -6.895 -0.728 -8.424 1.00 80.81 78 GLY A O 1
ATOM 635 N N . VAL A 1 79 ? -8.613 0.630 -8.929 1.00 87.50 79 VAL A N 1
ATOM 636 C CA . VAL A 1 79 ? -8.053 1.155 -10.181 1.00 87.50 79 VAL A CA 1
ATOM 637 C C . VAL A 1 79 ? -6.758 1.916 -9.907 1.00 87.50 79 VAL A C 1
ATOM 639 O O . VAL A 1 79 ? -5.751 1.647 -10.557 1.00 87.50 79 VAL A O 1
ATOM 642 N N . SER A 1 80 ? -6.742 2.812 -8.917 1.00 83.62 80 SER A N 1
ATOM 643 C CA . SER A 1 80 ? -5.539 3.592 -8.591 1.00 83.62 80 SER A CA 1
ATOM 644 C C . SER A 1 80 ? -4.375 2.708 -8.139 1.00 83.62 80 SER A C 1
ATOM 646 O O . SER A 1 80 ? -3.289 2.810 -8.699 1.00 83.62 80 SER A O 1
ATOM 648 N N . ALA A 1 81 ? -4.572 1.802 -7.182 1.00 78.31 81 ALA A N 1
ATOM 649 C CA . ALA A 1 81 ? -3.463 1.029 -6.620 1.00 78.31 81 ALA A CA 1
ATOM 650 C C . ALA A 1 81 ? -3.057 -0.171 -7.476 1.00 78.31 81 ALA A C 1
ATOM 652 O O . ALA A 1 81 ? -1.873 -0.402 -7.726 1.00 78.31 81 ALA A O 1
ATOM 653 N N . TYR A 1 82 ? -4.031 -0.983 -7.881 1.00 80.62 82 TYR A N 1
ATOM 654 C CA . TYR A 1 82 ? -3.760 -2.296 -8.460 1.00 80.62 82 TYR A CA 1
ATOM 655 C C . TYR A 1 82 ? -3.661 -2.234 -9.980 1.00 80.62 82 TYR A C 1
ATOM 657 O O . TYR A 1 82 ? -2.790 -2.881 -10.551 1.00 80.62 82 TYR A O 1
ATOM 665 N N . THR A 1 83 ? -4.503 -1.431 -10.636 1.00 85.19 83 THR A N 1
ATOM 666 C CA . THR A 1 83 ? -4.457 -1.307 -12.102 1.00 85.19 83 THR A CA 1
ATOM 667 C C . THR A 1 83 ? -3.379 -0.322 -12.537 1.00 85.19 83 THR A C 1
ATOM 669 O O . THR A 1 83 ? -2.453 -0.707 -13.240 1.00 85.19 83 THR A O 1
ATOM 672 N N . ILE A 1 84 ? -3.457 0.934 -12.090 1.00 89.69 84 ILE A N 1
ATOM 673 C CA . ILE A 1 84 ? -2.526 1.981 -12.523 1.00 89.69 84 ILE A CA 1
ATOM 674 C C . ILE A 1 84 ? -1.218 1.886 -11.735 1.00 89.69 84 ILE A C 1
ATOM 676 O O . ILE A 1 84 ? -0.163 1.770 -12.343 1.00 89.69 84 ILE A O 1
ATOM 680 N N . GLY A 1 85 ? -1.268 1.861 -10.400 1.00 87.12 85 GLY A N 1
ATOM 681 C CA . GLY A 1 85 ? -0.084 1.806 -9.536 1.00 87.12 85 GLY A CA 1
ATOM 682 C C . GLY A 1 85 ? 0.811 0.604 -9.837 1.00 87.12 85 GLY A C 1
ATOM 683 O O . GLY A 1 85 ? 1.943 0.754 -10.299 1.00 87.12 85 GLY A O 1
ATOM 684 N N . ASN A 1 86 ? 0.286 -0.604 -9.623 1.00 85.81 86 ASN A N 1
ATOM 685 C CA . ASN A 1 86 ? 1.036 -1.832 -9.879 1.00 85.81 86 ASN A CA 1
ATOM 686 C C . ASN A 1 86 ? 1.239 -2.106 -11.373 1.00 85.81 86 ASN A C 1
ATOM 688 O O . ASN A 1 86 ? 2.310 -2.579 -11.737 1.00 85.81 86 ASN A O 1
ATOM 692 N N . GLY A 1 87 ? 0.278 -1.782 -12.245 1.00 89.81 87 GLY A N 1
ATOM 693 C CA . GLY A 1 87 ? 0.453 -1.954 -13.689 1.00 89.81 87 GLY A CA 1
ATOM 694 C C . GLY A 1 87 ? 1.586 -1.092 -14.246 1.00 89.81 87 GLY A C 1
ATOM 695 O O . GLY A 1 87 ? 2.447 -1.606 -14.957 1.00 89.81 87 GLY A O 1
ATOM 696 N N . ALA A 1 88 ? 1.650 0.185 -13.861 1.00 92.75 88 ALA A N 1
ATOM 697 C CA . ALA A 1 88 ? 2.743 1.075 -14.237 1.00 92.75 88 ALA A CA 1
ATOM 698 C C . ALA A 1 88 ? 4.078 0.623 -13.625 1.00 92.75 88 ALA A C 1
ATOM 700 O O . ALA A 1 88 ? 5.093 0.605 -14.314 1.00 92.75 88 ALA A O 1
ATOM 701 N N . MET A 1 89 ? 4.087 0.166 -12.371 1.00 90.88 89 MET A N 1
ATOM 702 C CA . MET A 1 89 ? 5.290 -0.394 -11.744 1.00 90.88 89 MET A CA 1
ATOM 703 C C . MET A 1 89 ? 5.791 -1.668 -12.446 1.00 90.88 89 MET A C 1
ATOM 705 O O . MET A 1 89 ? 6.988 -1.840 -12.649 1.00 90.88 89 MET A O 1
ATOM 709 N N . PHE A 1 90 ? 4.902 -2.577 -12.844 1.00 90.94 90 PHE A N 1
ATOM 710 C CA . PHE A 1 90 ? 5.299 -3.775 -13.588 1.00 90.94 90 PHE A CA 1
ATOM 711 C C . PHE A 1 90 ? 5.716 -3.446 -15.017 1.00 90.94 90 PHE A C 1
ATOM 713 O O . PHE A 1 90 ? 6.599 -4.094 -15.569 1.00 90.94 90 PHE A O 1
ATOM 720 N N . TRP A 1 91 ? 5.122 -2.424 -15.626 1.00 92.94 91 TRP A N 1
ATOM 721 C CA . TRP A 1 91 ? 5.543 -1.972 -16.943 1.00 92.94 91 TRP A CA 1
ATOM 722 C C . TRP A 1 91 ? 6.900 -1.264 -16.888 1.00 92.94 91 TRP A C 1
ATOM 724 O O . TRP A 1 91 ? 7.749 -1.523 -17.738 1.00 92.94 91 TRP A O 1
ATOM 734 N N . SER A 1 92 ? 7.180 -0.462 -15.859 1.00 93.19 92 SER A N 1
ATOM 735 C CA . SER A 1 92 ? 8.497 0.161 -15.701 1.00 93.19 92 SER A CA 1
ATOM 736 C C . SER A 1 92 ? 9.609 -0.880 -15.557 1.00 93.19 92 SER A C 1
ATOM 738 O O . SER A 1 92 ? 10.695 -0.674 -16.095 1.00 93.19 92 SER A O 1
ATOM 740 N N . LEU A 1 93 ? 9.319 -2.049 -14.968 1.00 90.88 93 LEU A N 1
ATOM 741 C CA . LEU A 1 93 ? 10.231 -3.196 -14.937 1.00 90.88 93 LEU A CA 1
ATOM 742 C C . LEU A 1 93 ? 10.572 -3.757 -16.327 1.00 90.88 93 LEU A C 1
ATOM 744 O O . LEU A 1 93 ? 11.486 -4.565 -16.411 1.00 90.88 93 LEU A O 1
ATOM 748 N N . LYS A 1 94 ? 9.930 -3.360 -17.433 1.00 90.88 94 LYS A N 1
ATOM 749 C CA . LYS A 1 94 ? 10.443 -3.683 -18.781 1.00 90.88 94 LYS A CA 1
ATOM 750 C C . LYS A 1 94 ? 11.675 -2.859 -19.146 1.00 90.88 94 LYS A C 1
ATOM 752 O O . LYS A 1 94 ? 12.571 -3.374 -19.803 1.00 90.88 94 LYS A O 1
ATOM 757 N N . TYR A 1 95 ? 11.730 -1.618 -18.677 1.00 89.81 95 TYR A N 1
ATOM 758 C CA . TYR A 1 95 ? 12.768 -0.649 -19.026 1.00 89.81 95 TYR A CA 1
ATOM 759 C C . TYR A 1 95 ? 13.823 -0.492 -17.932 1.00 89.81 95 TYR A C 1
ATOM 761 O O . TYR A 1 95 ? 14.955 -0.127 -18.218 1.00 89.81 95 TYR A O 1
ATOM 769 N N . LEU A 1 96 ? 13.460 -0.781 -16.680 1.00 89.75 96 LEU A N 1
ATOM 770 C CA . LEU A 1 96 ? 14.303 -0.569 -15.511 1.00 89.75 96 LEU A CA 1
ATOM 771 C C . LEU A 1 96 ? 14.737 -1.897 -14.864 1.00 89.75 96 LEU A C 1
ATOM 773 O O . LEU A 1 96 ? 13.979 -2.881 -14.852 1.00 89.75 96 LEU A O 1
ATOM 777 N N . PRO A 1 97 ? 15.945 -1.949 -14.280 1.00 88.00 97 PRO A N 1
ATOM 778 C CA . PRO A 1 97 ? 16.317 -2.975 -13.313 1.00 88.00 97 PRO A CA 1
ATOM 779 C C . PRO A 1 97 ? 15.404 -2.947 -12.077 1.00 88.00 97 PRO A C 1
ATOM 781 O O . PRO A 1 97 ? 14.908 -1.891 -11.681 1.00 88.00 97 PRO A O 1
ATOM 784 N N . ALA A 1 98 ? 15.223 -4.100 -11.422 1.00 83.38 98 ALA A N 1
ATOM 785 C CA . ALA A 1 98 ? 14.445 -4.179 -10.180 1.00 83.38 98 ALA A CA 1
ATOM 786 C C . ALA A 1 98 ? 15.031 -3.283 -9.076 1.00 83.38 98 ALA A C 1
ATOM 788 O O . ALA A 1 98 ? 14.280 -2.664 -8.330 1.00 83.38 98 ALA A O 1
ATOM 789 N N . THR A 1 99 ? 16.360 -3.144 -9.036 1.00 83.50 99 THR A N 1
ATOM 790 C CA . THR A 1 99 ? 17.074 -2.248 -8.117 1.00 83.50 99 THR A CA 1
ATOM 791 C C . THR A 1 99 ? 16.658 -0.789 -8.299 1.00 83.50 99 THR A C 1
ATOM 793 O O . THR A 1 99 ? 16.313 -0.137 -7.318 1.00 83.50 99 THR A O 1
ATOM 796 N N . THR A 1 100 ? 16.593 -0.294 -9.539 1.00 86.06 100 THR A N 1
ATOM 797 C CA . THR A 1 100 ? 16.157 1.078 -9.847 1.00 86.06 100 THR A CA 1
ATOM 798 C C . THR A 1 100 ? 14.694 1.30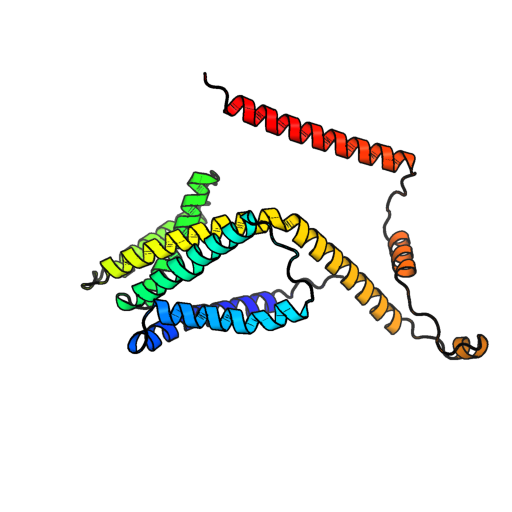5 -9.472 1.00 86.06 100 THR A C 1
ATOM 800 O O . THR A 1 100 ? 14.367 2.330 -8.880 1.00 86.06 100 THR A O 1
ATOM 803 N N . VAL A 1 101 ? 13.807 0.342 -9.749 1.00 87.06 101 VAL A N 1
ATOM 804 C CA . VAL A 1 101 ? 12.387 0.442 -9.361 1.00 87.06 101 VAL A CA 1
ATOM 805 C C . VAL A 1 101 ? 12.224 0.466 -7.839 1.00 87.06 101 VAL A C 1
ATOM 807 O O . VAL A 1 101 ? 11.503 1.319 -7.321 1.00 87.06 101 VAL A O 1
ATOM 810 N N . SER A 1 102 ? 12.907 -0.424 -7.110 1.00 82.12 102 SER A N 1
ATOM 811 C CA . SER A 1 102 ? 12.891 -0.433 -5.641 1.00 82.12 102 SER A CA 1
ATOM 812 C C . SER A 1 102 ? 13.455 0.861 -5.056 1.00 82.12 102 SER A C 1
ATOM 814 O O . SER A 1 102 ? 12.882 1.400 -4.113 1.00 82.12 102 SER A O 1
ATOM 816 N N . PHE A 1 103 ? 14.524 1.399 -5.646 1.00 82.88 103 PHE A N 1
ATOM 817 C CA . PHE A 1 103 ? 15.107 2.668 -5.228 1.00 82.88 103 PHE A CA 1
ATOM 818 C C . PHE A 1 103 ? 14.137 3.843 -5.437 1.00 82.88 103 PHE A C 1
ATOM 820 O O . PHE A 1 103 ? 13.893 4.622 -4.518 1.00 82.88 103 PHE A O 1
ATOM 827 N N . MET A 1 104 ? 13.502 3.933 -6.609 1.00 84.06 104 MET A N 1
ATOM 828 C CA . MET A 1 104 ? 12.506 4.971 -6.896 1.00 84.06 104 MET A CA 1
ATOM 829 C C . MET A 1 104 ? 11.255 4.864 -6.013 1.00 84.06 104 MET A C 1
ATOM 831 O O . MET A 1 104 ? 10.659 5.883 -5.673 1.00 84.06 104 MET A O 1
ATOM 835 N N . MET A 1 105 ? 10.866 3.661 -5.583 1.00 79.69 105 MET A N 1
ATOM 836 C CA . MET A 1 105 ? 9.773 3.486 -4.619 1.00 79.69 105 MET A CA 1
ATOM 837 C C . MET A 1 105 ? 10.083 4.105 -3.251 1.00 79.69 105 MET A C 1
ATOM 839 O O . MET A 1 105 ? 9.179 4.637 -2.608 1.00 79.69 105 MET A O 1
ATOM 843 N N . SER A 1 106 ? 11.350 4.133 -2.831 1.00 75.44 106 SER A N 1
ATOM 844 C CA . SER A 1 106 ? 11.770 4.827 -1.604 1.00 75.44 106 SER A CA 1
ATOM 845 C C . SER A 1 106 ? 11.578 6.349 -1.682 1.00 75.44 106 SER A C 1
ATOM 847 O O . SER A 1 106 ? 11.457 7.013 -0.650 1.00 75.44 106 SER A O 1
ATOM 849 N N . ILE A 1 107 ? 11.455 6.920 -2.887 1.00 74.44 107 ILE A N 1
ATOM 850 C CA . ILE A 1 107 ? 11.137 8.344 -3.082 1.00 74.44 107 ILE A CA 1
ATOM 851 C C . ILE A 1 107 ? 9.681 8.648 -2.678 1.00 74.44 107 ILE A C 1
ATOM 853 O O . ILE A 1 107 ? 9.394 9.777 -2.282 1.00 74.44 107 ILE A O 1
ATOM 857 N N . ILE A 1 108 ? 8.767 7.660 -2.653 1.00 71.44 108 ILE A N 1
ATOM 858 C CA . ILE A 1 108 ? 7.395 7.852 -2.131 1.00 71.44 108 ILE A CA 1
ATOM 859 C C . ILE A 1 108 ? 7.436 8.423 -0.715 1.00 71.44 108 ILE A C 1
ATOM 861 O O . ILE A 1 108 ? 6.654 9.310 -0.391 1.00 71.44 108 ILE A O 1
ATOM 865 N N . THR A 1 109 ? 8.355 7.956 0.129 1.00 71.25 109 THR A N 1
ATOM 866 C CA . THR A 1 109 ? 8.501 8.449 1.504 1.00 71.25 109 THR A CA 1
ATOM 867 C C . THR A 1 109 ? 8.857 9.935 1.554 1.00 71.25 109 THR A C 1
ATOM 869 O O . THR A 1 109 ? 8.314 10.657 2.389 1.00 71.25 109 THR A O 1
ATOM 872 N N . LEU A 1 110 ? 9.689 10.415 0.621 1.00 73.31 110 LEU A N 1
ATOM 873 C CA . LEU A 1 110 ? 9.973 11.843 0.468 1.00 73.31 110 LEU A CA 1
ATOM 874 C C . LEU A 1 110 ? 8.739 12.602 -0.022 1.00 73.31 110 LEU A C 1
ATOM 876 O O . LEU A 1 110 ? 8.405 13.633 0.547 1.00 73.31 110 LEU A O 1
ATOM 880 N N . LEU A 1 111 ? 8.018 12.082 -1.019 1.00 70.19 111 LEU A N 1
ATOM 881 C CA . LEU A 1 111 ? 6.783 12.704 -1.514 1.00 70.19 111 LEU A CA 1
ATOM 882 C C . LEU A 1 111 ? 5.710 12.803 -0.422 1.00 70.19 111 LEU A C 1
ATOM 884 O O . LEU A 1 111 ? 5.012 13.809 -0.331 1.00 70.19 111 LEU A O 1
ATOM 888 N N . VAL A 1 112 ? 5.599 11.785 0.432 1.00 66.75 112 VAL A N 1
ATOM 889 C CA . VAL A 1 112 ? 4.695 11.781 1.588 1.00 66.75 112 VAL A CA 1
ATOM 890 C C . VAL A 1 112 ? 5.127 12.817 2.625 1.00 66.75 112 VAL A C 1
ATOM 892 O O . VAL A 1 112 ? 4.263 13.510 3.154 1.00 66.75 112 VAL A O 1
ATOM 895 N N . LEU A 1 113 ? 6.430 12.957 2.886 1.00 70.69 113 LEU A N 1
ATOM 896 C CA . LEU A 1 113 ? 6.971 13.977 3.788 1.00 70.69 113 LEU A CA 1
ATOM 897 C C . LEU A 1 113 ? 6.761 15.398 3.239 1.00 70.69 113 LEU A C 1
ATOM 899 O O . LEU A 1 113 ? 6.277 16.271 3.947 1.00 70.69 113 LEU A O 1
ATOM 903 N N . PHE A 1 114 ? 7.033 15.636 1.956 1.00 72.25 114 PHE A N 1
ATOM 904 C CA . PHE A 1 114 ? 6.727 16.916 1.312 1.00 72.25 114 PHE A CA 1
ATOM 905 C C . PHE A 1 114 ? 5.223 17.205 1.317 1.00 72.25 114 PHE A C 1
ATOM 907 O O . PHE A 1 114 ? 4.804 18.326 1.602 1.00 72.25 114 PHE A O 1
ATOM 914 N N . GLY A 1 115 ? 4.399 16.186 1.067 1.00 66.31 115 GLY A N 1
ATOM 915 C CA . GLY A 1 115 ? 2.949 16.278 1.175 1.00 66.31 115 GLY A CA 1
ATOM 916 C C . GLY A 1 115 ? 2.480 16.608 2.594 1.00 66.31 115 GLY A C 1
ATOM 917 O O . GLY A 1 115 ? 1.547 17.395 2.745 1.00 66.31 115 GLY A O 1
ATOM 918 N N . SER A 1 116 ? 3.122 16.071 3.639 1.00 62.38 116 SER A N 1
ATOM 919 C CA . SER A 1 116 ? 2.787 16.402 5.030 1.00 62.38 116 SER A CA 1
ATOM 920 C C . SER A 1 116 ? 3.219 17.821 5.403 1.00 62.38 116 SER A C 1
ATOM 922 O O . SER A 1 116 ? 2.447 18.535 6.038 1.00 62.38 116 SER A O 1
ATOM 924 N N . ILE A 1 117 ? 4.366 18.296 4.922 1.00 71.75 117 ILE A N 1
ATOM 925 C CA . ILE A 1 117 ? 4.784 19.696 5.092 1.00 71.75 117 ILE A CA 1
ATOM 926 C C . ILE A 1 117 ? 3.780 20.641 4.413 1.00 71.75 117 ILE A C 1
ATOM 928 O O . ILE A 1 117 ? 3.276 21.569 5.044 1.00 71.75 117 ILE A O 1
ATOM 932 N N . LEU A 1 118 ? 3.433 20.389 3.146 1.00 70.75 118 LEU A N 1
ATOM 933 C CA . LEU A 1 118 ? 2.583 21.288 2.360 1.00 70.75 118 LEU A CA 1
ATOM 934 C C . LEU A 1 118 ? 1.113 21.266 2.816 1.00 70.75 118 LEU A C 1
ATOM 936 O O . LEU A 1 118 ? 0.448 22.302 2.822 1.00 70.75 118 LEU A O 1
ATOM 940 N N . TRP A 1 119 ? 0.600 20.095 3.208 1.00 63.59 119 TRP A N 1
ATOM 941 C CA . TRP A 1 119 ? -0.815 19.905 3.546 1.00 63.59 119 TRP A CA 1
ATOM 942 C C . TRP A 1 119 ? -1.108 19.976 5.050 1.00 63.59 119 TRP A C 1
ATOM 944 O O . TRP A 1 119 ? -2.163 20.472 5.447 1.00 63.59 119 TRP A O 1
ATOM 954 N N . LEU A 1 120 ? -0.207 19.465 5.895 1.00 60.88 120 LEU A N 1
ATOM 955 C CA . LEU A 1 120 ? -0.378 19.401 7.354 1.00 60.88 120 LEU A CA 1
ATOM 956 C C . LEU A 1 120 ? 0.438 20.466 8.100 1.00 60.88 120 LEU A C 1
ATOM 958 O O . LEU A 1 120 ? 0.233 20.626 9.301 1.00 60.88 120 LEU A O 1
ATOM 962 N N . LYS A 1 121 ? 1.304 21.223 7.404 1.00 71.81 121 LYS A N 1
ATOM 963 C CA . LYS A 1 121 ? 2.200 22.240 7.988 1.00 71.81 121 LYS A CA 1
ATOM 964 C C . LYS A 1 121 ? 3.089 21.679 9.105 1.00 71.81 121 LYS A C 1
ATOM 966 O O . LYS A 1 121 ? 3.429 22.385 10.051 1.00 71.81 121 LYS A O 1
ATOM 971 N N . GLU A 1 122 ? 3.445 20.401 9.005 1.00 71.56 122 GLU A N 1
ATOM 972 C CA . GLU A 1 122 ? 4.379 19.756 9.926 1.00 71.56 122 GLU A CA 1
ATOM 973 C C . GLU A 1 122 ? 5.800 20.263 9.647 1.00 71.56 122 GLU A C 1
ATOM 975 O O . GLU A 1 122 ? 6.235 20.298 8.498 1.00 71.56 122 GLU A O 1
ATOM 980 N N . ILE A 1 123 ? 6.524 20.670 10.692 1.00 75.38 123 ILE A N 1
ATOM 981 C CA . ILE A 1 123 ? 7.920 21.106 10.577 1.00 75.38 123 ILE A CA 1
ATOM 982 C C . ILE A 1 123 ? 8.803 19.859 10.733 1.00 75.38 123 ILE A C 1
ATOM 984 O O . ILE A 1 123 ? 8.747 19.225 11.792 1.00 75.38 123 ILE A O 1
ATOM 988 N N . PRO A 1 124 ? 9.591 19.471 9.711 1.00 75.31 124 PRO A N 1
ATOM 989 C CA . PRO A 1 124 ? 10.425 18.281 9.784 1.00 75.31 124 PRO A CA 1
ATOM 990 C C . PRO A 1 124 ? 11.511 18.449 10.849 1.00 75.31 124 PRO A C 1
ATOM 992 O O . PRO A 1 124 ? 12.088 19.525 11.021 1.00 75.31 124 PRO A O 1
ATOM 995 N N . THR A 1 125 ? 11.794 17.374 11.579 1.00 85.69 125 THR A N 1
ATOM 996 C CA . THR A 1 125 ? 12.844 17.383 12.603 1.00 85.69 125 THR A CA 1
ATOM 997 C C . THR A 1 125 ? 14.230 17.413 11.959 1.00 85.69 125 THR A C 1
ATOM 999 O O . THR A 1 125 ? 14.406 16.988 10.819 1.00 85.69 125 THR A O 1
ATOM 1002 N N . TRP A 1 126 ? 15.250 17.853 12.703 1.00 83.94 126 TRP A N 1
ATOM 1003 C CA . TRP A 1 126 ? 16.636 17.876 12.214 1.00 83.94 126 TRP A CA 1
ATOM 1004 C C . TRP A 1 126 ? 17.091 16.523 11.641 1.00 83.94 126 TRP A C 1
ATOM 1006 O O . TRP A 1 126 ? 17.679 16.465 10.563 1.00 83.94 126 TRP A O 1
ATOM 1016 N N . LEU A 1 127 ? 16.738 15.421 12.310 1.00 84.12 127 LEU A N 1
ATOM 1017 C CA . LEU A 1 127 ? 17.078 14.073 11.854 1.00 84.12 127 LEU A CA 1
ATOM 1018 C C . LEU A 1 127 ? 16.360 13.694 10.545 1.00 84.12 127 LEU A C 1
ATOM 1020 O O . LEU A 1 127 ? 16.951 13.037 9.691 1.00 84.12 127 LEU A O 1
ATOM 1024 N N . GLN A 1 128 ? 15.111 14.137 10.357 1.00 77.00 128 GLN A N 1
ATOM 1025 C CA . GLN A 1 128 ? 14.390 13.957 9.093 1.00 77.00 128 GLN A CA 1
ATOM 1026 C C . GLN A 1 128 ? 15.040 14.765 7.970 1.00 77.00 128 GLN A C 1
ATOM 1028 O O . GLN A 1 128 ? 15.232 14.229 6.884 1.00 77.00 128 GLN A O 1
ATOM 1033 N N . THR A 1 129 ? 15.439 16.011 8.234 1.00 83.12 129 THR A N 1
ATOM 1034 C CA . THR A 1 129 ? 16.144 16.856 7.260 1.00 83.12 129 THR A CA 1
ATOM 1035 C C . THR A 1 129 ? 17.459 16.219 6.811 1.00 83.12 129 THR A C 1
ATOM 1037 O O . THR A 1 129 ? 17.713 16.125 5.611 1.00 83.12 129 THR A O 1
ATOM 1040 N N . VAL A 1 130 ? 18.262 15.696 7.747 1.00 86.75 130 VAL A N 1
ATOM 1041 C CA . VAL A 1 130 ? 19.482 14.938 7.418 1.00 86.75 130 VAL A CA 1
ATOM 1042 C C . VAL A 1 130 ? 19.144 13.702 6.577 1.00 86.75 130 VAL A C 1
ATOM 1044 O O . VAL A 1 130 ? 19.779 13.470 5.550 1.00 86.75 130 VAL A O 1
ATOM 1047 N N . GLY A 1 131 ? 18.106 12.945 6.945 1.00 83.12 131 GLY A N 1
ATOM 1048 C CA . GLY A 1 131 ? 17.645 11.787 6.173 1.00 83.12 131 GLY A CA 1
ATOM 1049 C C . GLY A 1 131 ? 17.227 12.131 4.736 1.00 83.12 131 GLY A C 1
ATOM 1050 O O . GLY A 1 131 ? 17.554 11.386 3.809 1.00 83.12 131 GLY A O 1
ATOM 1051 N N . ILE A 1 132 ? 16.564 13.275 4.524 1.00 82.50 132 ILE A N 1
ATOM 1052 C CA . ILE A 1 132 ? 16.214 13.782 3.186 1.00 82.50 132 ILE A CA 1
ATOM 1053 C C . ILE A 1 132 ? 17.482 14.051 2.380 1.00 82.50 132 ILE A C 1
ATOM 1055 O O . ILE A 1 132 ? 17.595 13.563 1.258 1.00 82.50 132 ILE A O 1
ATOM 1059 N N . LEU A 1 133 ? 18.443 14.788 2.946 1.00 85.69 133 LEU A N 1
ATOM 1060 C CA . LEU A 1 133 ? 19.692 15.128 2.259 1.00 85.69 133 LEU A CA 1
ATOM 1061 C C . LEU A 1 133 ? 20.492 13.878 1.881 1.00 85.69 133 LEU A C 1
ATOM 1063 O O . LEU A 1 133 ? 20.949 13.770 0.746 1.00 85.69 133 LEU A O 1
ATOM 1067 N N . VAL A 1 134 ? 20.593 12.903 2.788 1.00 87.06 134 VAL A N 1
ATOM 1068 C CA . VAL A 1 134 ? 21.245 11.612 2.513 1.00 87.06 134 VAL A CA 1
ATOM 1069 C C . VAL A 1 134 ? 20.518 10.857 1.399 1.00 87.06 134 VAL A C 1
ATOM 1071 O O . VAL A 1 134 ? 21.163 10.317 0.504 1.00 87.06 134 VAL A O 1
ATOM 1074 N N . THR A 1 135 ? 19.183 10.853 1.399 1.00 82.44 135 THR A N 1
ATOM 1075 C CA . THR A 1 135 ? 18.389 10.176 0.360 1.00 82.44 135 THR A CA 1
ATOM 1076 C C . THR A 1 135 ? 18.546 10.851 -1.005 1.00 82.44 135 THR A C 1
ATOM 1078 O O . THR A 1 135 ? 18.714 10.168 -2.017 1.00 82.44 135 THR A O 1
ATOM 1081 N N . LEU A 1 136 ? 18.533 12.187 -1.050 1.00 82.81 136 LEU A N 1
ATOM 1082 C CA . LEU A 1 136 ? 18.766 12.962 -2.272 1.00 82.81 136 LEU A CA 1
ATOM 1083 C C . LEU A 1 136 ? 20.191 12.753 -2.798 1.00 82.81 136 LEU A C 1
ATOM 1085 O O . LEU A 1 136 ? 20.368 12.501 -3.989 1.00 82.81 136 LEU A O 1
ATOM 1089 N N . GLY A 1 137 ? 21.191 12.771 -1.913 1.00 85.06 137 GLY A N 1
ATOM 1090 C CA . GLY A 1 137 ? 22.584 12.486 -2.257 1.00 85.06 137 GLY A CA 1
ATOM 1091 C C . GLY A 1 137 ? 22.774 11.064 -2.785 1.00 85.06 137 GLY A C 1
ATOM 1092 O O . GLY A 1 137 ? 23.380 10.873 -3.836 1.00 85.06 137 GLY A O 1
ATOM 1093 N N . GLY A 1 138 ? 22.180 10.068 -2.121 1.00 84.12 138 GLY A N 1
ATOM 1094 C CA . GLY A 1 138 ? 22.177 8.681 -2.586 1.00 84.12 138 GLY A CA 1
ATOM 1095 C C . GLY A 1 138 ? 21.488 8.516 -3.943 1.00 84.12 138 GLY A C 1
ATOM 1096 O O . GLY A 1 138 ? 21.965 7.755 -4.777 1.00 84.12 138 GLY A O 1
ATOM 1097 N N . THR A 1 139 ? 20.420 9.278 -4.200 1.00 79.75 139 THR A N 1
ATOM 1098 C CA . THR A 1 139 ? 19.725 9.301 -5.500 1.00 79.75 139 THR A CA 1
ATOM 1099 C C . THR A 1 139 ? 20.620 9.867 -6.596 1.00 79.75 139 THR A C 1
ATOM 1101 O O . THR A 1 139 ? 20.762 9.250 -7.650 1.00 79.75 139 THR A O 1
ATOM 1104 N N . ALA A 1 140 ? 21.261 11.009 -6.340 1.00 81.56 140 ALA A N 1
ATOM 1105 C CA . ALA A 1 140 ? 22.188 11.626 -7.284 1.00 81.56 140 ALA A CA 1
ATOM 1106 C C . ALA A 1 140 ? 23.383 10.708 -7.585 1.00 81.56 140 ALA A C 1
ATOM 1108 O O . ALA A 1 140 ? 23.747 10.537 -8.747 1.00 81.56 140 ALA A O 1
ATOM 1109 N N . LEU A 1 141 ? 23.945 10.056 -6.560 1.00 86.62 141 LEU A N 1
ATOM 1110 C CA . LEU A 1 141 ? 25.042 9.104 -6.723 1.00 86.62 141 LEU A CA 1
ATOM 1111 C C . LEU A 1 141 ? 24.606 7.861 -7.511 1.00 86.62 141 LEU A C 1
ATOM 1113 O O . LEU A 1 141 ? 25.321 7.439 -8.416 1.00 86.62 141 LEU A O 1
ATOM 1117 N N . PHE A 1 142 ? 23.425 7.308 -7.223 1.00 83.25 142 PHE A N 1
ATOM 1118 C CA . PHE A 1 142 ? 22.892 6.136 -7.923 1.00 83.25 142 PHE A CA 1
ATOM 1119 C C . PHE A 1 142 ? 22.723 6.388 -9.430 1.00 83.25 142 PHE A C 1
ATOM 1121 O O . PHE A 1 142 ? 23.022 5.512 -10.238 1.00 83.25 142 PHE A O 1
ATOM 1128 N N . PHE A 1 143 ? 22.297 7.595 -9.814 1.00 81.62 143 PHE A N 1
ATOM 1129 C CA . PHE A 1 143 ? 22.120 7.983 -11.217 1.00 81.62 143 PHE A CA 1
ATOM 1130 C C . PHE A 1 143 ? 23.347 8.662 -11.854 1.00 81.62 143 PHE A C 1
ATOM 1132 O O . PHE A 1 143 ? 23.307 8.996 -13.037 1.00 81.62 143 PHE A O 1
ATOM 1139 N N . SER A 1 144 ? 24.453 8.826 -11.119 1.00 81.31 144 SER A N 1
ATOM 1140 C CA . SER A 1 144 ? 25.671 9.501 -11.609 1.00 81.31 144 SER A CA 1
ATOM 1141 C C . SER A 1 144 ? 26.362 8.781 -12.773 1.00 81.31 144 SER A C 1
ATOM 1143 O O . SER A 1 144 ? 27.051 9.410 -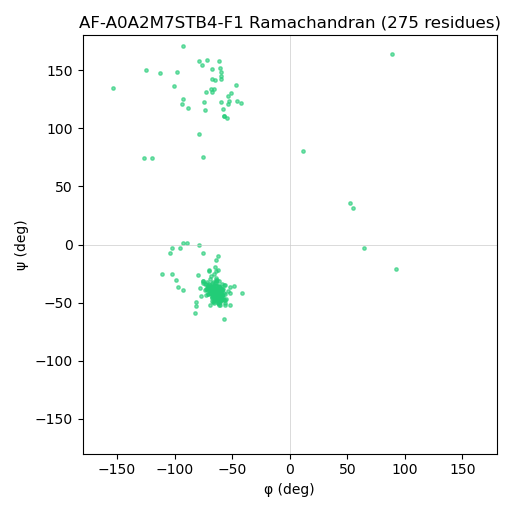13.569 1.00 81.31 144 SER A O 1
ATOM 1145 N N . ILE A 1 145 ? 26.128 7.473 -12.907 1.00 79.44 145 ILE A N 1
ATOM 1146 C CA . ILE A 1 145 ? 26.683 6.616 -13.967 1.00 79.44 145 ILE A CA 1
ATOM 1147 C C . ILE A 1 145 ? 25.966 6.861 -15.318 1.00 79.44 145 ILE A C 1
ATOM 1149 O O . ILE A 1 145 ? 26.406 6.379 -16.361 1.00 79.44 145 ILE A O 1
ATOM 1153 N N . GLY A 1 146 ? 24.895 7.664 -15.322 1.00 77.00 146 GLY A N 1
ATOM 1154 C CA . GLY A 1 146 ? 24.097 7.986 -16.503 1.00 77.00 146 GLY A CA 1
ATOM 1155 C C . GLY A 1 146 ? 22.959 6.993 -16.747 1.00 77.00 146 GLY A C 1
ATOM 1156 O O . GLY A 1 146 ? 22.916 5.907 -16.170 1.00 77.00 146 GLY A O 1
ATOM 1157 N N . LEU A 1 147 ? 22.006 7.391 -17.595 1.00 82.56 147 LEU A N 1
ATOM 1158 C CA . LEU A 1 147 ? 20.816 6.600 -17.918 1.00 82.56 147 LEU A CA 1
ATOM 1159 C C . LEU A 1 147 ? 20.974 5.890 -19.258 1.00 82.56 147 LEU A C 1
ATOM 1161 O O . LEU A 1 147 ? 21.392 6.493 -20.248 1.00 82.56 147 LEU A O 1
ATOM 1165 N N . LYS A 1 148 ? 20.576 4.620 -19.315 1.00 85.81 148 LYS A N 1
ATOM 1166 C CA . LYS A 1 148 ? 20.526 3.869 -20.573 1.00 85.81 148 LYS A CA 1
ATOM 1167 C C . LYS A 1 148 ? 19.313 4.289 -21.417 1.00 85.81 148 LYS A C 1
ATOM 1169 O O . LYS A 1 148 ? 18.289 4.713 -20.870 1.00 85.81 148 LYS A O 1
ATOM 1174 N N . PRO A 1 149 ? 19.371 4.126 -22.753 1.00 81.75 149 PRO A N 1
ATOM 1175 C CA . PRO A 1 149 ? 18.220 4.357 -23.621 1.00 81.75 149 PRO A CA 1
ATOM 1176 C C . PRO A 1 149 ? 16.994 3.553 -23.160 1.00 81.75 149 PRO A C 1
ATOM 1178 O O . PRO A 1 149 ? 17.077 2.348 -22.938 1.00 81.75 149 PRO A O 1
ATOM 1181 N N . GLY A 1 150 ? 15.853 4.227 -22.994 1.00 82.88 150 GLY A N 1
ATOM 1182 C CA . GLY A 1 150 ? 14.605 3.629 -22.500 1.00 82.88 150 GLY A CA 1
ATOM 1183 C C . GLY A 1 150 ? 14.393 3.718 -20.983 1.00 82.88 150 GLY A C 1
ATOM 1184 O O . GLY A 1 150 ? 13.243 3.702 -20.541 1.00 82.88 150 GLY A O 1
ATOM 1185 N N . GLU A 1 151 ? 15.444 3.915 -20.180 1.00 87.62 151 GLU A N 1
ATOM 1186 C CA . GLU A 1 151 ? 15.298 4.107 -18.730 1.00 87.62 151 GLU A CA 1
ATOM 1187 C C . GLU A 1 151 ? 14.472 5.358 -18.373 1.00 87.62 151 GLU A C 1
ATOM 1189 O O . GLU A 1 151 ? 13.582 5.225 -17.531 1.00 87.62 151 GLU A O 1
ATOM 1194 N N . PRO A 1 152 ? 14.630 6.528 -19.036 1.00 90.19 152 PRO A N 1
ATOM 1195 C CA . PRO A 1 152 ? 13.789 7.697 -18.758 1.00 90.19 152 PRO A CA 1
ATOM 1196 C C . PRO A 1 152 ? 12.290 7.432 -18.953 1.00 90.19 152 PRO A C 1
ATOM 1198 O O . PRO A 1 152 ? 11.468 7.872 -18.148 1.00 90.19 152 PRO A O 1
ATOM 1201 N N . LEU A 1 153 ? 11.923 6.654 -19.979 1.00 91.56 153 LEU A N 1
ATOM 1202 C CA . LEU A 1 153 ? 10.535 6.241 -20.205 1.00 91.56 153 LEU A CA 1
ATOM 1203 C C . LEU A 1 153 ? 10.044 5.342 -19.063 1.00 91.56 153 LEU A C 1
ATOM 1205 O O . LEU A 1 153 ? 8.951 5.546 -18.538 1.00 91.56 153 LEU A O 1
ATOM 1209 N N . GLY A 1 154 ? 10.872 4.388 -18.630 1.00 91.25 154 GLY A N 1
ATOM 1210 C CA . GLY A 1 154 ? 10.587 3.554 -17.464 1.00 91.25 154 GLY A CA 1
ATOM 1211 C C . GLY A 1 154 ? 10.352 4.365 -16.188 1.00 91.25 154 GLY A C 1
ATOM 1212 O O . GLY A 1 154 ? 9.414 4.076 -15.444 1.00 91.25 154 GLY A O 1
ATOM 1213 N N . MET A 1 155 ? 11.152 5.408 -15.956 1.00 90.31 155 MET A N 1
ATOM 1214 C CA . MET A 1 155 ? 10.996 6.310 -14.809 1.00 90.31 155 MET A CA 1
ATOM 1215 C C . MET A 1 155 ? 9.711 7.133 -14.888 1.00 90.31 155 MET A C 1
ATOM 1217 O O . MET A 1 155 ? 9.015 7.272 -13.880 1.00 90.31 155 MET A O 1
ATOM 1221 N N . ALA A 1 156 ? 9.366 7.648 -16.071 1.00 91.50 156 ALA A N 1
ATOM 1222 C CA . ALA A 1 156 ? 8.121 8.381 -16.286 1.00 91.50 156 ALA A CA 1
ATOM 1223 C C . ALA A 1 156 ? 6.894 7.493 -16.011 1.00 91.50 156 ALA A C 1
ATOM 1225 O O . ALA A 1 156 ? 5.992 7.889 -15.268 1.00 91.50 156 ALA A O 1
ATOM 1226 N N . ILE A 1 157 ? 6.904 6.256 -16.524 1.00 93.69 157 ILE A N 1
ATOM 1227 C CA . ILE A 1 157 ? 5.857 5.263 -16.255 1.00 93.69 157 ILE A CA 1
ATOM 1228 C C . ILE A 1 157 ? 5.784 4.967 -14.751 1.00 93.69 157 ILE A C 1
ATOM 1230 O O . ILE A 1 157 ? 4.703 5.015 -14.166 1.00 93.69 157 ILE A O 1
ATOM 1234 N N . LEU A 1 158 ? 6.918 4.710 -14.091 1.00 92.25 158 LEU A N 1
ATOM 1235 C CA . LEU A 1 158 ? 6.930 4.436 -12.653 1.00 92.25 158 LEU A CA 1
ATOM 1236 C C . LEU A 1 158 ? 6.378 5.613 -11.842 1.00 92.25 158 LEU A C 1
ATOM 1238 O O . LEU A 1 158 ? 5.619 5.390 -10.903 1.00 92.25 158 LEU A O 1
ATOM 1242 N N . SER A 1 159 ? 6.695 6.849 -12.232 1.00 90.06 159 SER A N 1
ATOM 1243 C CA . SER A 1 159 ? 6.235 8.068 -11.553 1.00 90.06 159 SER A CA 1
ATOM 1244 C C . SER A 1 159 ? 4.709 8.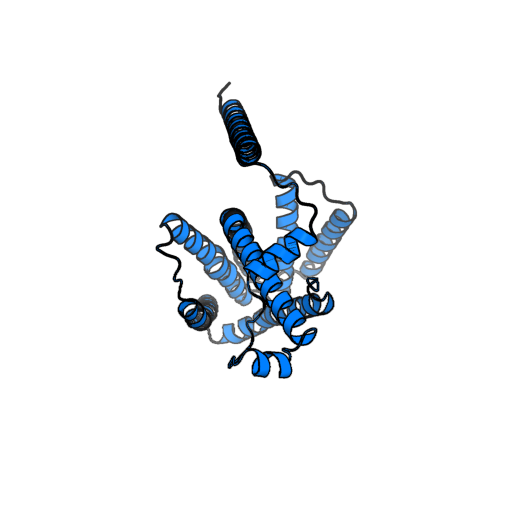201 -11.571 1.00 90.06 159 SER A C 1
ATOM 1246 O O . SER A 1 159 ? 4.113 8.533 -10.545 1.00 90.06 159 SER A O 1
ATOM 1248 N N . LEU A 1 160 ? 4.053 7.841 -12.683 1.00 91.00 160 LEU A N 1
ATOM 1249 C CA . LEU A 1 160 ? 2.589 7.721 -12.744 1.00 91.00 160 LEU A CA 1
ATOM 1250 C C . LEU A 1 160 ? 2.063 6.696 -11.721 1.00 91.00 160 LEU A C 1
ATOM 1252 O O . LEU A 1 160 ? 1.046 6.922 -11.054 1.00 91.00 160 LEU A O 1
ATOM 1256 N N . GLY A 1 161 ? 2.788 5.588 -11.557 1.00 90.00 161 GLY A N 1
ATOM 1257 C CA . GLY A 1 161 ? 2.525 4.594 -10.522 1.00 90.00 161 GLY A CA 1
ATOM 1258 C C . GLY A 1 161 ? 2.635 5.170 -9.106 1.00 90.00 161 GLY A C 1
ATOM 1259 O O . GLY A 1 161 ? 1.727 4.964 -8.300 1.00 90.00 161 GLY A O 1
ATOM 1260 N N . LEU A 1 162 ? 3.683 5.951 -8.810 1.00 86.88 162 LEU A N 1
ATOM 1261 C CA . LEU A 1 162 ? 3.891 6.591 -7.498 1.00 86.88 162 LEU A CA 1
ATOM 1262 C C . LEU A 1 162 ? 2.755 7.563 -7.142 1.00 86.88 162 LEU A C 1
ATOM 1264 O O . LEU A 1 162 ? 2.248 7.548 -6.015 1.00 86.88 162 LEU A O 1
ATOM 1268 N N . VAL A 1 163 ? 2.308 8.374 -8.107 1.00 85.88 163 VAL A N 1
ATOM 1269 C CA . VAL A 1 163 ? 1.154 9.276 -7.932 1.00 85.88 163 VAL A CA 1
ATOM 1270 C C . VAL A 1 163 ? -0.107 8.469 -7.617 1.00 85.88 163 VAL A C 1
ATOM 1272 O O . VAL A 1 163 ? -0.856 8.804 -6.697 1.00 85.88 163 VAL A O 1
ATOM 1275 N N . SER A 1 164 ? -0.308 7.355 -8.318 1.00 86.69 164 SER A N 1
ATOM 1276 C CA . SER A 1 164 ? -1.468 6.485 -8.114 1.00 86.69 164 SER A CA 1
ATOM 1277 C C . SER A 1 164 ? -1.436 5.770 -6.756 1.00 86.69 164 SER A C 1
ATOM 1279 O O . SER A 1 164 ? -2.467 5.681 -6.086 1.00 86.69 164 SER A O 1
ATOM 1281 N N . PHE A 1 165 ? -0.258 5.343 -6.284 1.00 81.69 165 PHE A N 1
ATOM 1282 C CA . PHE A 1 165 ? -0.075 4.817 -4.925 1.00 81.69 165 PHE A CA 1
ATOM 1283 C C . PHE A 1 165 ? -0.312 5.875 -3.844 1.00 81.69 165 PHE A C 1
ATOM 1285 O O . PHE A 1 165 ? -0.879 5.571 -2.792 1.00 81.69 165 PHE A O 1
ATOM 1292 N N . THR A 1 166 ? 0.063 7.125 -4.111 1.00 77.00 166 THR A N 1
ATOM 1293 C CA . THR A 1 166 ? -0.222 8.249 -3.211 1.00 77.00 166 THR A CA 1
ATOM 1294 C C . THR A 1 166 ? -1.729 8.484 -3.105 1.00 77.00 166 THR A C 1
ATOM 1296 O O . THR A 1 166 ? -2.267 8.556 -1.996 1.00 77.00 166 THR A O 1
ATOM 1299 N N . LEU A 1 167 ? -2.439 8.504 -4.239 1.00 78.94 167 LEU A N 1
ATOM 1300 C CA . LEU A 1 167 ? -3.899 8.612 -4.276 1.00 78.94 167 LEU A CA 1
ATOM 1301 C C . LEU A 1 167 ? -4.571 7.453 -3.522 1.00 78.94 167 LEU A C 1
ATOM 1303 O O . LEU A 1 167 ? -5.467 7.689 -2.709 1.00 78.94 167 LEU A O 1
ATOM 1307 N N . PHE A 1 168 ? -4.102 6.219 -3.724 1.00 78.56 168 PHE A N 1
ATOM 1308 C CA . PHE A 1 168 ? -4.544 5.052 -2.959 1.00 78.56 168 PHE A CA 1
ATOM 1309 C C . PHE A 1 168 ? -4.353 5.247 -1.451 1.00 78.56 168 PHE A C 1
ATOM 1311 O O . PHE A 1 168 ? -5.283 5.015 -0.679 1.00 78.56 168 PHE A O 1
ATOM 1318 N N . GLY A 1 169 ? -3.176 5.712 -1.026 1.00 67.75 169 GLY A N 1
ATOM 1319 C CA . GLY A 1 169 ? -2.879 5.973 0.380 1.00 67.75 169 GLY A CA 1
ATOM 1320 C C . GLY A 1 169 ? -3.827 7.005 1.000 1.00 67.75 169 GLY A C 1
ATOM 1321 O O . GLY A 1 169 ? -4.302 6.809 2.121 1.00 67.75 169 GLY A O 1
ATOM 1322 N N . VAL A 1 170 ? -4.156 8.073 0.268 1.00 70.12 170 VAL A N 1
ATOM 1323 C CA . VAL A 1 170 ? -5.086 9.123 0.716 1.00 70.12 170 VAL A CA 1
ATOM 1324 C C . VAL A 1 170 ? -6.527 8.604 0.786 1.00 70.12 170 VAL A C 1
ATOM 1326 O O . VAL A 1 170 ? -7.160 8.700 1.842 1.00 70.12 170 VAL A O 1
ATOM 1329 N N . LEU A 1 171 ? -7.033 7.998 -0.295 1.00 69.12 171 LEU A N 1
ATOM 1330 C CA . LEU A 1 171 ? -8.397 7.452 -0.360 1.00 69.12 171 LEU A CA 1
ATOM 1331 C C . LEU A 1 171 ? -8.603 6.313 0.650 1.00 69.12 171 LEU A C 1
ATOM 1333 O O . LEU A 1 171 ? -9.635 6.247 1.323 1.00 69.12 171 LEU A O 1
ATOM 1337 N N . GLY A 1 172 ? -7.599 5.448 0.799 1.00 63.31 172 GLY A N 1
ATOM 1338 C CA . GLY A 1 172 ? -7.577 4.354 1.763 1.00 63.31 172 GLY A CA 1
ATOM 1339 C C . GLY A 1 172 ? -7.595 4.856 3.205 1.00 63.31 172 GLY A C 1
ATOM 1340 O O . GLY A 1 172 ? -8.363 4.342 4.018 1.00 63.31 172 GLY A O 1
ATOM 1341 N N . ARG A 1 173 ? -6.831 5.911 3.531 1.00 62.34 173 ARG A N 1
ATOM 1342 C CA . ARG A 1 173 ? -6.869 6.542 4.863 1.00 62.34 173 ARG A CA 1
ATOM 1343 C C . ARG A 1 173 ? -8.205 7.227 5.147 1.00 62.34 173 ARG A C 1
ATOM 1345 O O . ARG A 1 173 ? -8.689 7.108 6.271 1.00 62.34 173 ARG A O 1
ATOM 1352 N N . GLU A 1 174 ? -8.817 7.918 4.183 1.00 62.50 174 GLU A N 1
ATOM 1353 C CA . GLU A 1 174 ? -10.156 8.508 4.363 1.00 62.50 174 GLU A CA 1
ATOM 1354 C C . GLU A 1 174 ? -11.202 7.415 4.623 1.00 62.50 174 GLU A C 1
ATOM 1356 O O . GLU A 1 174 ? -11.976 7.521 5.577 1.00 62.50 174 GLU A O 1
ATOM 1361 N N . ALA A 1 175 ? -11.198 6.342 3.824 1.00 58.66 175 ALA A N 1
ATOM 1362 C CA . ALA A 1 175 ? -12.089 5.203 4.019 1.00 58.66 175 ALA A CA 1
ATOM 1363 C C . ALA A 1 175 ? -11.855 4.557 5.394 1.00 58.66 175 ALA A C 1
ATOM 1365 O O . ALA A 1 175 ? -12.786 4.456 6.192 1.00 58.66 175 ALA A O 1
ATOM 1366 N N . ALA A 1 176 ? -10.610 4.224 5.736 1.00 55.09 176 ALA A N 1
ATOM 1367 C CA . ALA A 1 176 ? -10.267 3.637 7.029 1.00 55.09 176 ALA A CA 1
ATOM 1368 C C . ALA A 1 176 ? -10.661 4.542 8.210 1.00 55.09 176 ALA A C 1
ATOM 1370 O O . ALA A 1 176 ? -11.153 4.045 9.216 1.00 55.09 176 ALA A O 1
ATOM 1371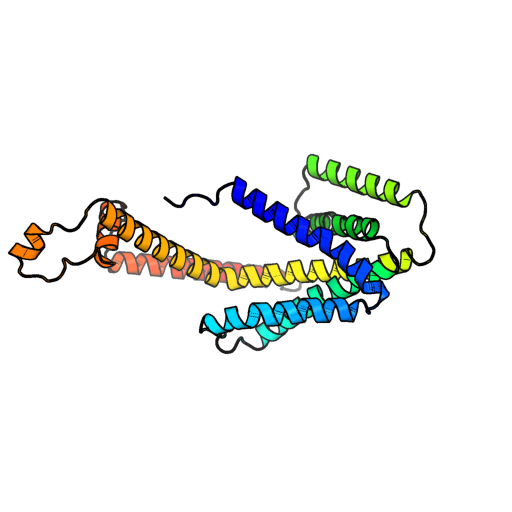 N N . ARG A 1 177 ? -10.520 5.871 8.100 1.00 54.59 177 ARG A N 1
ATOM 1372 C CA . ARG A 1 177 ? -10.956 6.829 9.136 1.00 54.59 177 ARG A CA 1
ATOM 1373 C C . ARG A 1 177 ? -12.478 6.956 9.230 1.00 54.59 177 ARG A C 1
ATOM 1375 O O . ARG A 1 177 ? -13.001 7.106 10.330 1.00 54.59 177 ARG A O 1
ATOM 1382 N N . LYS A 1 178 ? -13.192 6.872 8.107 1.00 49.28 178 LYS A N 1
ATOM 1383 C CA . LYS A 1 178 ? -14.658 6.966 8.052 1.00 49.28 178 LYS A CA 1
ATOM 1384 C C . LYS A 1 178 ? -15.349 5.689 8.546 1.00 49.28 178 LYS A C 1
ATOM 1386 O O . LYS A 1 178 ? -16.389 5.782 9.18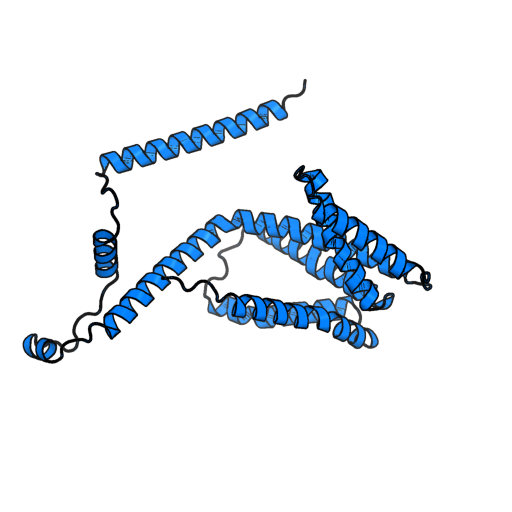9 1.00 49.28 178 LYS A O 1
ATOM 1391 N N . TYR A 1 179 ? -14.744 4.523 8.313 1.00 51.78 179 TYR A N 1
ATOM 1392 C CA . TYR A 1 179 ? -15.222 3.221 8.802 1.00 51.78 179 TYR A CA 1
ATOM 1393 C C . TYR A 1 179 ? -14.559 2.785 10.123 1.00 51.78 179 TYR A C 1
ATOM 1395 O O . TYR A 1 179 ? -14.970 1.786 10.713 1.00 51.78 179 TYR A O 1
ATOM 1403 N N . ARG A 1 180 ? -13.606 3.572 10.653 1.00 43.97 180 ARG A N 1
ATOM 1404 C CA . ARG A 1 180 ? -12.978 3.364 11.969 1.00 43.97 180 ARG A CA 1
ATOM 1405 C C . ARG A 1 180 ? -13.994 3.324 13.099 1.00 43.97 180 ARG A C 1
ATOM 1407 O O . ARG A 1 180 ? -13.802 2.538 14.003 1.00 43.97 180 ARG A O 1
ATOM 1414 N N . ALA A 1 181 ? -15.089 4.086 13.055 1.00 40.78 181 ALA A N 1
ATOM 1415 C CA . ALA A 1 181 ? -16.128 3.989 14.089 1.00 40.78 181 ALA A CA 1
ATOM 1416 C C . ALA A 1 181 ? -16.725 2.571 14.175 1.00 40.78 181 ALA A C 1
ATOM 1418 O O . ALA A 1 181 ? -16.945 2.060 15.266 1.00 40.78 181 ALA A O 1
ATOM 1419 N N . TRP A 1 182 ? -16.894 1.905 13.029 1.00 40.88 182 TRP A N 1
ATOM 1420 C CA . TRP A 1 182 ? -17.393 0.532 12.940 1.00 40.88 182 TRP A CA 1
ATOM 1421 C C . TRP A 1 182 ? -16.315 -0.508 13.283 1.00 40.88 182 TRP A C 1
ATOM 1423 O O . TRP A 1 182 ? -16.608 -1.494 13.954 1.00 40.88 182 TRP A O 1
ATOM 1433 N N . MET A 1 183 ? -15.057 -0.274 12.886 1.00 46.19 183 MET A N 1
ATOM 1434 C CA . MET A 1 183 ? -13.910 -1.110 13.281 1.00 46.19 183 MET A CA 1
ATOM 1435 C C . MET A 1 183 ? -13.555 -0.978 14.767 1.00 46.19 183 MET A C 1
ATOM 1437 O O . MET A 1 183 ? -13.164 -1.958 15.378 1.00 46.19 183 MET A O 1
ATOM 1441 N N . HIS A 1 184 ? -13.705 0.203 15.369 1.00 45.22 184 HIS A N 1
ATOM 1442 C CA . HIS A 1 184 ? -13.536 0.416 16.805 1.00 45.22 184 HIS A CA 1
ATOM 1443 C C . HIS A 1 184 ? -14.662 -0.259 17.576 1.00 45.22 184 HIS A C 1
ATOM 1445 O O . HIS A 1 184 ? -14.367 -0.923 18.556 1.00 45.22 184 HIS A O 1
ATOM 1451 N N . HIS A 1 185 ? -15.911 -0.172 17.106 1.00 47.94 185 HIS A N 1
ATOM 1452 C CA . HIS A 1 185 ? -17.018 -0.900 17.724 1.00 47.94 185 HIS A CA 1
ATOM 1453 C C . HIS A 1 185 ? -16.794 -2.412 17.650 1.00 47.94 185 HIS A C 1
ATOM 1455 O O . HIS A 1 185 ? -16.745 -3.071 18.675 1.00 47.94 185 HIS A O 1
ATOM 1461 N N . THR A 1 186 ? -16.504 -2.950 16.461 1.00 49.72 186 THR A N 1
ATOM 1462 C CA . THR A 1 186 ? -16.223 -4.388 16.301 1.00 49.72 186 THR A CA 1
ATOM 1463 C C . THR A 1 186 ? -14.953 -4.844 17.023 1.00 49.72 186 THR A C 1
ATOM 1465 O O . THR A 1 186 ? -14.925 -5.960 17.528 1.00 49.72 186 THR A O 1
ATOM 1468 N N . ALA A 1 187 ? -13.916 -4.008 17.131 1.00 47.44 187 ALA A N 1
ATOM 1469 C CA . ALA A 1 187 ? -12.724 -4.314 17.923 1.00 47.44 187 ALA A CA 1
ATOM 1470 C C . ALA A 1 187 ? -12.980 -4.240 19.437 1.00 47.44 187 ALA A C 1
ATOM 1472 O O . ALA A 1 187 ? -12.374 -5.012 20.177 1.00 47.44 187 ALA A O 1
ATOM 1473 N N . LEU A 1 188 ? -13.856 -3.340 19.899 1.00 56.66 188 LEU A N 1
ATOM 1474 C CA . LEU A 1 188 ? -14.301 -3.247 21.293 1.00 56.66 188 LEU A CA 1
ATOM 1475 C C . LEU A 1 188 ? -15.211 -4.425 21.654 1.00 56.66 188 LEU A C 1
ATOM 1477 O O . LEU A 1 188 ? -14.997 -5.045 22.689 1.00 56.66 188 LEU A O 1
ATOM 1481 N N . ASP A 1 189 ? -16.136 -4.800 20.771 1.00 61.12 189 ASP A N 1
ATOM 1482 C CA . ASP A 1 189 ? -17.003 -5.968 20.935 1.00 61.12 189 ASP A CA 1
ATOM 1483 C C . ASP A 1 189 ? -16.170 -7.258 20.926 1.00 61.12 189 ASP A C 1
ATOM 1485 O O . ASP A 1 189 ? -16.332 -8.110 21.795 1.00 61.12 189 ASP A O 1
ATOM 1489 N N . ALA A 1 190 ? -15.202 -7.385 20.011 1.00 57.72 190 ALA A N 1
ATOM 1490 C CA . ALA A 1 190 ? -14.273 -8.515 19.990 1.00 57.72 190 ALA A CA 1
ATOM 1491 C C . ALA A 1 190 ? -13.359 -8.544 21.226 1.00 57.72 190 ALA A C 1
ATOM 1493 O O . ALA A 1 190 ? -13.091 -9.616 21.758 1.00 57.72 190 ALA A O 1
ATOM 1494 N N . LEU A 1 191 ? -12.895 -7.385 21.707 1.00 62.44 191 LEU A N 1
ATOM 1495 C CA . LEU A 1 191 ? -12.146 -7.260 22.961 1.00 62.44 191 LEU A CA 1
ATOM 1496 C C . LEU A 1 191 ? -12.991 -7.718 24.156 1.00 62.44 191 LEU A C 1
ATOM 1498 O O . LEU A 1 191 ? -12.479 -8.465 24.984 1.00 62.44 191 LEU A O 1
ATOM 1502 N N . ALA A 1 192 ? -14.246 -7.278 24.241 1.00 70.00 192 ALA A N 1
ATOM 1503 C CA . ALA A 1 192 ? -15.156 -7.639 25.318 1.00 70.00 192 ALA A CA 1
ATOM 1504 C C . ALA A 1 192 ? -15.475 -9.140 25.285 1.00 70.00 192 ALA A C 1
ATOM 1506 O O . ALA A 1 192 ? -15.348 -9.813 26.303 1.00 70.00 192 ALA A O 1
ATOM 1507 N N . LEU A 1 193 ? -15.799 -9.690 24.111 1.00 74.56 193 LEU A N 1
ATOM 1508 C CA . LEU A 1 193 ? -16.047 -11.123 23.936 1.00 74.56 193 LEU A CA 1
ATOM 1509 C C . LEU A 1 193 ? -14.813 -11.966 24.270 1.00 74.56 193 LEU A C 1
ATOM 1511 O O . LEU A 1 193 ? -14.939 -12.972 24.963 1.00 74.56 193 LEU A O 1
ATOM 1515 N N . TRP A 1 194 ? -13.626 -11.544 23.826 1.00 78.69 194 TRP A N 1
ATOM 1516 C CA . TRP A 1 194 ? -12.370 -12.219 24.148 1.00 78.69 194 TRP A CA 1
ATOM 1517 C C . TRP A 1 194 ? -12.080 -12.192 25.652 1.00 78.69 194 TRP A C 1
ATOM 1519 O O . TRP A 1 194 ? -11.821 -13.240 26.230 1.00 78.69 194 TRP A O 1
ATOM 1529 N N . PHE A 1 195 ? -12.203 -11.028 26.298 1.00 81.56 195 PHE A N 1
ATOM 1530 C CA . PHE A 1 195 ? -12.005 -10.888 27.742 1.00 81.56 195 PHE A CA 1
ATOM 1531 C C . PHE A 1 195 ? -12.960 -11.783 28.540 1.00 81.56 195 PHE A C 1
ATOM 1533 O O . PHE A 1 195 ? -12.549 -12.446 29.491 1.00 81.56 195 PHE A O 1
ATOM 1540 N N . VAL A 1 196 ? -14.235 -11.838 28.144 1.00 78.88 196 VAL A N 1
ATOM 1541 C CA . VAL A 1 196 ? -15.219 -12.678 28.831 1.00 78.88 196 VAL A CA 1
ATOM 1542 C C . VAL A 1 196 ? -14.952 -14.166 28.593 1.00 78.88 196 VAL A C 1
ATOM 1544 O O . VAL A 1 196 ? -15.075 -14.961 29.526 1.00 78.88 196 VAL A O 1
ATOM 1547 N N . ALA A 1 197 ? -14.560 -14.555 27.378 1.00 72.94 197 ALA A N 1
ATOM 1548 C CA . ALA A 1 197 ? -14.180 -15.932 27.077 1.00 72.94 197 ALA A CA 1
ATOM 1549 C C . ALA A 1 197 ? -12.944 -16.369 27.882 1.00 72.94 197 ALA A C 1
ATOM 1551 O O . ALA A 1 197 ? -12.959 -17.450 28.464 1.00 72.94 197 ALA A O 1
ATOM 1552 N N . GLU A 1 198 ? -11.922 -15.514 27.968 1.00 76.00 198 GLU A N 1
ATOM 1553 C CA . GLU A 1 198 ? -10.711 -15.745 28.765 1.00 76.00 198 GLU A CA 1
ATOM 1554 C C . GLU A 1 198 ? -11.054 -15.867 30.258 1.00 76.00 198 GLU A C 1
ATOM 1556 O O . GLU A 1 198 ? -10.713 -16.864 30.883 1.00 76.00 198 GLU A O 1
ATOM 1561 N N . THR A 1 199 ? -11.861 -14.946 30.797 1.00 80.62 199 THR A N 1
ATOM 1562 C CA . THR A 1 199 ? -12.304 -14.978 32.205 1.00 80.62 199 THR A CA 1
ATOM 1563 C C . THR A 1 199 ? -13.063 -16.264 32.538 1.00 80.62 199 THR A C 1
ATOM 1565 O O . THR A 1 199 ? -12.827 -16.875 33.577 1.00 80.62 199 THR A O 1
ATOM 1568 N N . LYS A 1 200 ? -13.969 -16.710 31.656 1.00 80.25 200 LYS A N 1
ATOM 1569 C CA . LYS A 1 200 ? -14.700 -17.974 31.836 1.00 80.25 200 LYS A CA 1
ATOM 1570 C C . LYS A 1 200 ? -13.771 -19.187 31.814 1.00 80.25 200 LYS A C 1
ATOM 1572 O O . LYS A 1 200 ? -13.999 -20.134 32.563 1.00 80.25 200 LYS A O 1
ATOM 1577 N N . LEU A 1 201 ? -12.767 -19.171 30.941 1.00 80.31 201 LEU A N 1
ATOM 1578 C CA . LEU A 1 201 ? -11.832 -20.275 30.767 1.00 80.31 201 LEU A CA 1
ATOM 1579 C C . LEU A 1 201 ? -10.857 -20.374 31.945 1.00 80.31 201 LEU A C 1
ATOM 1581 O O . LEU A 1 201 ? -10.650 -21.466 32.468 1.00 80.31 201 LEU A O 1
ATOM 1585 N N . ASP A 1 202 ? -10.321 -19.245 32.402 1.00 82.88 202 ASP A N 1
ATOM 1586 C CA . ASP A 1 202 ? -9.460 -19.184 33.583 1.00 82.88 202 ASP A CA 1
ATOM 1587 C C . ASP A 1 202 ? -10.233 -19.553 34.852 1.00 82.88 202 ASP A C 1
ATOM 1589 O O . ASP A 1 202 ? -9.736 -20.330 35.667 1.00 82.88 202 ASP A O 1
ATOM 1593 N N . TRP A 1 203 ? -11.486 -19.097 34.983 1.00 85.94 203 TRP A N 1
ATOM 1594 C CA . TRP A 1 203 ? -12.362 -19.501 36.084 1.00 85.94 203 TRP A CA 1
ATOM 1595 C C . TRP A 1 203 ? -12.588 -21.013 36.110 1.00 85.94 203 TRP A C 1
ATOM 1597 O O . TRP A 1 203 ? -12.453 -21.625 37.163 1.00 85.94 203 TRP A O 1
ATOM 1607 N N . ALA A 1 204 ? -12.890 -21.622 34.959 1.00 83.88 204 ALA A N 1
ATOM 1608 C CA . ALA A 1 204 ? -13.117 -23.063 34.862 1.00 83.88 204 ALA A CA 1
ATOM 1609 C C . ALA A 1 204 ? -11.871 -23.895 35.215 1.00 83.88 204 ALA A C 1
ATOM 1611 O O . ALA A 1 204 ? -12.010 -25.007 35.717 1.00 83.88 204 ALA A O 1
ATOM 1612 N N . LYS A 1 205 ? -10.666 -23.366 34.961 1.00 85.38 205 LYS A N 1
ATOM 1613 C CA . LYS A 1 205 ? -9.400 -24.007 35.348 1.00 85.38 205 LYS A CA 1
ATOM 1614 C C . LYS A 1 205 ? -9.093 -23.847 36.834 1.00 85.38 205 LYS A C 1
ATOM 1616 O O . LYS A 1 205 ? -8.645 -24.799 37.459 1.00 85.38 205 LYS A O 1
ATOM 1621 N N . ALA A 1 206 ? -9.291 -22.646 37.375 1.00 88.06 206 ALA A N 1
ATOM 1622 C CA . ALA A 1 206 ? -8.971 -22.332 38.766 1.00 88.06 206 ALA A CA 1
ATOM 1623 C C . ALA A 1 206 ? -9.991 -22.918 39.754 1.00 88.06 206 ALA A C 1
ATOM 1625 O O . ALA A 1 206 ? -9.625 -23.277 40.867 1.00 88.06 206 ALA A O 1
ATOM 1626 N N . HIS A 1 207 ? -11.254 -23.032 39.335 1.00 86.19 207 HIS A N 1
ATOM 1627 C CA . HIS A 1 207 ? -12.366 -23.525 40.145 1.00 86.19 207 HIS A CA 1
ATOM 1628 C C . HIS A 1 207 ? -13.074 -24.665 39.395 1.00 86.19 207 HIS A C 1
ATOM 1630 O O . HIS A 1 207 ? -14.141 -24.451 38.804 1.00 86.19 207 HIS A O 1
ATOM 1636 N N . PRO A 1 208 ? -12.467 -25.867 39.344 1.00 84.56 208 PRO A N 1
ATOM 1637 C CA . PRO A 1 208 ? -13.112 -27.033 38.757 1.00 84.56 208 PRO A CA 1
ATOM 1638 C C . PRO A 1 208 ? -14.417 -27.348 39.496 1.00 84.56 208 PRO A C 1
ATOM 1640 O O . PRO A 1 208 ? -14.567 -27.075 40.686 1.00 84.56 208 PRO A O 1
ATOM 1643 N N . ARG A 1 209 ? -15.389 -27.896 38.765 1.00 85.19 209 ARG A N 1
ATOM 1644 C CA . ARG A 1 209 ? -16.709 -28.225 39.315 1.00 85.19 209 ARG A CA 1
ATOM 1645 C C . ARG A 1 209 ? -16.583 -29.355 40.324 1.00 85.19 209 ARG A C 1
ATOM 1647 O O . ARG A 1 209 ? -15.993 -30.382 40.005 1.00 85.19 209 ARG A O 1
ATOM 1654 N N . ASP A 1 210 ? -17.181 -29.154 41.488 1.00 88.56 210 ASP A N 1
ATOM 1655 C CA . ASP A 1 210 ? -17.169 -30.124 42.572 1.00 88.56 210 ASP A CA 1
ATOM 1656 C C . ASP A 1 210 ? -18.108 -31.309 42.260 1.00 88.56 210 ASP A C 1
ATOM 1658 O O . ASP A 1 210 ? -19.319 -31.099 42.126 1.00 88.56 210 ASP A O 1
ATOM 1662 N N . PRO A 1 211 ? -17.582 -32.538 42.104 1.00 84.12 211 PRO A N 1
ATOM 1663 C CA . PRO A 1 211 ? -18.390 -33.717 41.814 1.00 84.12 211 PRO A CA 1
ATOM 1664 C C . PRO A 1 211 ? -19.286 -34.143 42.987 1.00 84.12 211 PRO A C 1
ATOM 1666 O O . PRO A 1 211 ? -20.349 -34.711 42.741 1.00 84.12 211 PRO A O 1
ATOM 1669 N N . GLU A 1 212 ? -18.921 -33.842 44.237 1.00 88.00 212 GLU A N 1
ATOM 1670 C CA . GLU A 1 212 ? -19.771 -34.159 45.392 1.00 88.00 212 GLU A CA 1
ATOM 1671 C C . GLU A 1 212 ? -21.035 -33.297 45.378 1.00 88.00 212 GLU A C 1
ATOM 1673 O O . GLU A 1 212 ? -22.143 -33.788 45.596 1.00 88.00 212 GLU A O 1
ATOM 1678 N N . LEU A 1 213 ? -20.888 -32.020 45.020 1.00 84.62 213 LEU A N 1
ATOM 1679 C CA . LEU A 1 213 ? -22.001 -31.081 44.913 1.00 84.62 213 LEU A CA 1
ATOM 1680 C C . LEU A 1 213 ? -22.951 -31.432 43.749 1.00 84.62 213 LEU A C 1
ATOM 1682 O O . LEU A 1 213 ? -24.158 -31.227 43.854 1.00 84.62 213 LEU A O 1
ATOM 1686 N N . VAL A 1 214 ? -22.423 -31.984 42.649 1.00 84.62 214 VAL A N 1
ATOM 1687 C CA . VAL A 1 214 ? -23.222 -32.531 41.531 1.00 84.62 214 VAL A CA 1
ATOM 1688 C C . VAL A 1 214 ? -24.122 -33.664 42.029 1.00 84.62 214 VAL A C 1
ATOM 1690 O O . VAL A 1 214 ? -25.315 -33.677 41.730 1.00 84.62 214 VAL A O 1
ATOM 1693 N N . GLN A 1 215 ? -23.558 -34.579 42.822 1.00 84.94 215 GLN A N 1
ATOM 1694 C CA . GLN A 1 215 ? -24.275 -35.729 43.366 1.00 84.94 215 GLN A CA 1
ATOM 1695 C C . GLN A 1 215 ? -25.312 -35.320 44.421 1.00 84.94 215 GLN A C 1
ATOM 1697 O O . GLN A 1 215 ? -26.428 -35.828 44.402 1.00 84.94 215 GLN A O 1
ATOM 1702 N N . GLN A 1 216 ? -24.973 -34.378 45.307 1.00 89.19 216 GLN A N 1
ATOM 1703 C CA . GLN A 1 216 ? -25.884 -33.866 46.340 1.00 89.19 216 GLN A CA 1
ATOM 1704 C C . GLN A 1 216 ? -27.096 -33.131 45.762 1.00 89.19 216 GLN A C 1
ATOM 1706 O O . GLN A 1 216 ? -28.182 -33.198 46.330 1.00 89.19 216 GLN A O 1
ATOM 1711 N N . LEU A 1 217 ? -26.904 -32.403 44.660 1.00 85.00 217 LEU A N 1
ATOM 1712 C CA . LEU A 1 217 ? -27.968 -31.639 44.007 1.00 85.00 217 LEU A CA 1
ATOM 1713 C C . LEU A 1 217 ? -28.736 -32.454 42.955 1.00 85.00 217 LEU A C 1
ATOM 1715 O O . LEU A 1 217 ? -29.624 -31.895 42.315 1.00 85.00 217 LEU A O 1
ATOM 1719 N N . GLU A 1 218 ? -28.390 -33.732 42.758 1.00 85.94 218 GLU A N 1
ATOM 1720 C CA . GLU A 1 218 ? -28.964 -34.609 41.724 1.00 85.94 218 GLU A CA 1
ATOM 1721 C C . GLU A 1 218 ? -28.911 -33.989 40.311 1.00 85.94 218 GLU A C 1
ATOM 1723 O O . GLU A 1 218 ? -29.818 -34.147 39.492 1.00 85.94 218 GLU A O 1
ATOM 1728 N N . LEU A 1 219 ? -27.840 -33.247 40.012 1.00 78.50 219 LEU A N 1
ATOM 1729 C CA . LEU A 1 219 ? -27.658 -32.578 38.723 1.00 78.50 219 LEU A CA 1
ATOM 1730 C C . LEU A 1 219 ? -26.767 -33.412 37.800 1.00 78.50 219 LEU A C 1
ATOM 1732 O O . LEU A 1 219 ? -25.830 -34.058 38.248 1.00 78.50 219 LEU A O 1
ATOM 1736 N N . GLU A 1 220 ? -26.988 -33.336 36.486 1.00 75.19 220 GLU A N 1
ATOM 1737 C CA . GLU A 1 220 ? -26.063 -33.948 35.518 1.00 75.19 220 GLU A CA 1
ATOM 1738 C C . GLU A 1 220 ? -24.746 -33.158 35.409 1.00 75.19 220 GLU A C 1
ATOM 1740 O O . GLU A 1 220 ? -23.671 -33.739 35.278 1.00 75.19 220 GLU A O 1
ATOM 1745 N N . VAL A 1 221 ? -24.811 -31.818 35.458 1.00 77.88 221 VAL A N 1
ATOM 1746 C CA . VAL A 1 221 ? -23.650 -30.916 35.366 1.00 77.88 221 VAL A CA 1
ATOM 1747 C C . VAL A 1 221 ? -23.941 -29.597 36.092 1.00 77.88 221 VAL A C 1
ATOM 1749 O O . VAL A 1 221 ? -24.976 -28.972 35.864 1.00 77.88 221 VAL A O 1
ATOM 1752 N N . LEU A 1 222 ? -22.995 -29.103 36.902 1.00 78.75 222 LEU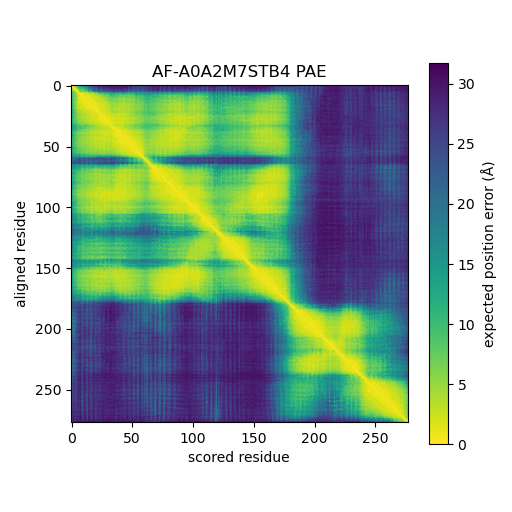 A N 1
ATOM 1753 C CA . LEU A 1 222 ? -23.096 -27.766 37.506 1.00 78.75 222 LEU A CA 1
ATOM 1754 C C . LEU A 1 222 ? -22.987 -26.639 36.458 1.00 78.75 222 LEU A C 1
ATOM 1756 O O . LEU A 1 222 ? -22.158 -26.714 35.539 1.00 78.75 222 LEU A O 1
ATOM 1760 N N . PRO A 1 223 ? -23.756 -25.543 36.609 1.00 79.25 223 PRO A N 1
ATOM 1761 C CA . PRO A 1 223 ? -23.751 -24.440 35.655 1.00 79.25 223 PRO A CA 1
ATOM 1762 C C . PRO A 1 223 ? -22.356 -23.812 35.512 1.00 79.25 223 PRO A C 1
ATOM 1764 O O . PRO A 1 223 ? -21.595 -23.671 36.467 1.00 79.25 223 PRO A O 1
ATOM 1767 N N . ALA A 1 224 ? -22.001 -23.427 34.284 1.00 81.94 224 ALA A N 1
ATOM 1768 C CA . ALA A 1 224 ? -20.771 -22.685 34.018 1.00 81.94 224 ALA A CA 1
ATOM 1769 C C . ALA A 1 224 ? -20.933 -21.199 34.368 1.00 81.94 224 ALA A C 1
ATOM 1771 O O . ALA A 1 224 ? -22.038 -20.659 34.301 1.00 81.94 224 ALA A O 1
ATOM 1772 N N . LEU A 1 225 ? -19.815 -20.506 34.617 1.00 83.88 225 LEU A N 1
ATOM 1773 C CA . LEU A 1 225 ? -19.810 -19.053 34.787 1.00 83.88 225 LEU A CA 1
ATOM 1774 C C . LEU A 1 225 ? -20.490 -18.382 33.581 1.00 83.88 225 LEU A C 1
ATOM 1776 O O . LEU A 1 225 ? -20.071 -18.568 32.433 1.00 83.88 225 LEU A O 1
ATOM 1780 N N . SER A 1 226 ? -21.561 -17.625 33.816 1.00 81.62 226 SER A N 1
ATOM 1781 C CA . SER A 1 226 ? -22.362 -16.994 32.761 1.00 81.62 226 SER A CA 1
ATOM 1782 C C . SER A 1 226 ? -21.897 -15.562 32.450 1.00 81.62 226 SER A C 1
ATOM 1784 O O . SER A 1 226 ? -21.066 -14.989 33.154 1.00 81.62 226 SER A O 1
ATOM 1786 N N . MET A 1 227 ? -22.433 -14.957 31.383 1.00 75.81 227 MET A N 1
ATOM 1787 C CA . MET A 1 227 ? -22.131 -13.558 31.036 1.00 75.81 227 MET A CA 1
ATOM 1788 C C . MET A 1 227 ? -22.589 -12.576 32.125 1.00 75.81 227 MET A C 1
ATOM 1790 O O . MET A 1 227 ? -21.914 -11.579 32.372 1.00 75.81 227 MET A O 1
ATOM 1794 N N . SER A 1 228 ? -23.722 -12.850 32.783 1.00 77.06 228 SER A N 1
ATOM 1795 C CA . SER A 1 228 ? -24.212 -12.017 33.884 1.00 77.06 228 SER A CA 1
ATOM 1796 C C . SER A 1 228 ? -23.297 -12.122 35.100 1.00 77.06 228 SER A C 1
ATOM 1798 O O . SER A 1 228 ? -22.998 -11.093 35.697 1.00 77.06 228 SER A O 1
ATOM 1800 N N . ASN A 1 229 ? -22.764 -13.310 35.409 1.00 86.94 229 ASN A N 1
ATOM 1801 C CA . ASN A 1 229 ? -21.788 -13.458 36.492 1.00 86.94 229 ASN A CA 1
ATOM 1802 C C . ASN A 1 229 ? -20.511 -12.653 36.215 1.00 86.94 229 ASN A C 1
ATOM 1804 O O . ASN A 1 229 ? -20.062 -11.921 37.089 1.00 86.94 229 ASN A O 1
ATOM 1808 N N . VAL A 1 230 ? -19.966 -12.707 34.991 1.00 82.81 230 VAL A N 1
ATOM 1809 C CA . VAL A 1 230 ? -18.778 -11.912 34.616 1.00 82.81 230 VAL A CA 1
ATOM 1810 C C . VAL A 1 230 ? -19.048 -10.408 34.720 1.00 82.81 230 VAL A C 1
ATOM 1812 O O . VAL A 1 230 ? -18.180 -9.656 35.157 1.00 82.81 230 VAL A O 1
ATOM 1815 N N . ARG A 1 231 ? -20.262 -9.956 34.380 1.00 80.06 231 ARG A N 1
ATOM 1816 C CA . ARG A 1 231 ? -20.675 -8.560 34.577 1.00 80.06 231 ARG A CA 1
ATOM 1817 C C . ARG A 1 231 ? -20.685 -8.166 36.057 1.00 80.06 231 ARG A C 1
ATOM 1819 O O . ARG A 1 231 ? -20.223 -7.076 36.376 1.00 80.06 231 ARG A O 1
ATOM 1826 N N . GLU A 1 232 ? -21.209 -9.011 36.944 1.00 81.81 232 GLU A N 1
ATOM 1827 C CA . GLU A 1 232 ? -21.223 -8.717 38.385 1.00 81.81 232 GLU A CA 1
ATOM 1828 C C . GLU A 1 232 ? -19.810 -8.747 38.991 1.00 81.81 232 GLU A C 1
ATOM 1830 O O . GLU A 1 232 ? -19.462 -7.849 39.753 1.00 81.81 232 GLU A O 1
ATOM 1835 N N . LEU A 1 233 ? -18.946 -9.678 38.565 1.00 83.62 233 LEU A N 1
ATOM 1836 C CA . LEU A 1 233 ? -17.525 -9.681 38.941 1.00 83.62 233 LEU A CA 1
ATOM 1837 C C . LEU A 1 233 ? -16.819 -8.385 38.511 1.00 83.62 233 LEU A C 1
ATOM 1839 O O . LEU A 1 233 ? -16.076 -7.789 39.284 1.00 83.62 233 LEU A O 1
ATOM 1843 N N . LEU A 1 234 ? -17.087 -7.908 37.292 1.00 79.62 234 LEU A N 1
ATOM 1844 C CA . LEU A 1 234 ? -16.544 -6.644 36.793 1.00 79.62 234 LEU A CA 1
ATOM 1845 C C . LEU A 1 234 ? -17.015 -5.435 37.610 1.00 79.62 234 LEU A C 1
ATOM 1847 O O . LEU A 1 234 ? -16.212 -4.543 37.878 1.00 79.62 234 LEU A O 1
ATOM 1851 N N . LYS A 1 235 ? -18.288 -5.403 38.019 1.00 76.75 235 LYS A N 1
ATOM 1852 C CA . LYS A 1 235 ? -18.823 -4.346 38.891 1.00 76.75 235 LYS A CA 1
ATOM 1853 C C . LYS A 1 235 ? -18.216 -4.374 40.292 1.00 76.75 235 LYS A C 1
ATOM 1855 O O . LYS A 1 235 ? -18.079 -3.319 40.893 1.00 76.75 235 LYS A O 1
ATOM 1860 N N . ALA A 1 236 ? -17.859 -5.552 40.803 1.00 81.19 236 ALA A N 1
ATOM 1861 C CA . ALA A 1 236 ? -17.227 -5.680 42.113 1.00 81.19 236 ALA A CA 1
ATOM 1862 C C . ALA A 1 236 ? -15.791 -5.122 42.133 1.00 81.19 236 ALA A C 1
ATOM 1864 O O . ALA A 1 236 ? -15.331 -4.652 43.168 1.00 81.19 236 ALA A O 1
ATOM 1865 N N . VAL A 1 237 ? -15.085 -5.168 40.996 1.00 80.38 237 VAL A N 1
ATOM 1866 C CA . VAL A 1 237 ? -13.674 -4.753 40.893 1.00 80.38 237 VAL A CA 1
ATOM 1867 C C . VAL A 1 237 ? -13.511 -3.337 40.329 1.00 80.38 237 VAL A C 1
ATOM 1869 O O . VAL A 1 237 ? -12.547 -2.652 40.665 1.00 80.38 237 VAL A O 1
ATOM 1872 N N . MET A 1 238 ? -14.422 -2.874 39.466 1.00 75.44 238 MET A N 1
ATOM 1873 C CA . MET A 1 238 ? -14.356 -1.523 38.906 1.00 75.44 238 MET A CA 1
ATOM 1874 C C . MET A 1 238 ? -15.187 -0.538 39.740 1.00 75.44 238 MET A C 1
ATOM 1876 O O . MET A 1 238 ? -16.406 -0.703 39.806 1.00 75.44 238 MET A O 1
ATOM 1880 N N . PRO A 1 239 ? -14.581 0.529 40.297 1.00 68.81 239 PRO A N 1
ATOM 1881 C CA . PRO A 1 239 ? -15.301 1.586 41.001 1.00 68.81 239 PRO A CA 1
ATOM 1882 C C . PRO A 1 239 ? -16.008 2.485 39.979 1.00 68.81 239 PRO A C 1
ATOM 1884 O O . PRO A 1 239 ? -15.536 3.566 39.635 1.00 68.81 239 PRO A O 1
ATOM 1887 N N . LEU A 1 240 ? -17.102 1.987 39.408 1.00 69.06 240 LEU A N 1
ATOM 1888 C CA . LEU A 1 240 ? -17.954 2.759 38.514 1.00 69.06 240 LEU A CA 1
ATOM 1889 C C . LEU A 1 240 ? -19.072 3.394 39.333 1.00 69.06 240 LEU A C 1
ATOM 1891 O O . LEU A 1 240 ? -19.827 2.682 39.998 1.00 69.06 240 LEU A O 1
ATOM 1895 N N . ASP A 1 241 ? -19.206 4.714 39.230 1.00 71.81 241 ASP A N 1
ATOM 1896 C CA . ASP A 1 241 ? -20.342 5.433 39.798 1.00 71.81 241 ASP A CA 1
ATOM 1897 C C . ASP A 1 241 ? -21.640 4.872 39.204 1.00 71.81 241 ASP A C 1
ATOM 1899 O O . ASP A 1 241 ? -21.877 4.933 37.991 1.00 71.81 241 ASP A O 1
ATOM 1903 N N . GLN A 1 242 ? -22.487 4.292 40.055 1.00 78.00 242 GLN A N 1
ATOM 1904 C CA . GLN A 1 242 ? -23.808 3.847 39.635 1.00 78.00 242 GLN A CA 1
ATOM 1905 C C . GLN A 1 242 ? -24.736 5.054 39.570 1.00 78.00 242 GLN A C 1
ATOM 1907 O O . GLN A 1 242 ? -25.308 5.472 40.571 1.00 78.00 242 GLN A O 1
ATOM 1912 N N . LEU A 1 243 ? -24.860 5.620 38.371 1.00 80.94 243 LEU A N 1
ATOM 1913 C CA . LEU A 1 243 ? -25.785 6.716 38.111 1.00 80.94 243 LEU A CA 1
ATOM 1914 C C . LEU A 1 243 ? -27.230 6.235 38.275 1.00 80.94 243 LEU A C 1
ATOM 1916 O O . LEU A 1 243 ? -27.624 5.212 37.703 1.00 80.94 243 LEU A O 1
ATOM 1920 N N . SER A 1 244 ? -28.039 7.019 38.982 1.00 89.81 244 SER A N 1
ATOM 1921 C CA . SER A 1 244 ? -29.494 6.877 38.938 1.00 89.81 244 SER A CA 1
ATOM 1922 C C . SER A 1 244 ? -30.020 7.125 37.511 1.00 89.81 244 SER A C 1
ATOM 1924 O O . SER A 1 244 ? -29.357 7.794 36.705 1.00 89.81 244 SER A O 1
ATOM 1926 N N . PRO A 1 245 ? -31.223 6.627 37.161 1.00 85.38 245 PRO A N 1
ATOM 1927 C CA . PRO A 1 245 ? -31.824 6.873 35.848 1.00 85.38 245 PRO A CA 1
ATOM 1928 C C . PRO A 1 245 ? -31.881 8.364 35.475 1.00 85.38 245 PRO A C 1
ATOM 1930 O O . PRO A 1 245 ? -31.632 8.731 34.321 1.00 85.38 245 PRO A O 1
ATOM 1933 N N . ASP A 1 246 ? -32.133 9.233 36.455 1.00 89.56 246 ASP A N 1
ATOM 1934 C CA . ASP A 1 246 ? -32.195 10.683 36.259 1.00 89.56 246 ASP A CA 1
ATOM 1935 C C . ASP A 1 246 ? -30.817 11.296 35.993 1.00 89.56 246 ASP A C 1
ATOM 1937 O O . ASP A 1 246 ? -30.664 12.126 35.091 1.00 89.56 246 ASP A O 1
ATOM 1941 N N . GLU A 1 247 ? -29.787 10.875 36.728 1.00 87.44 247 GLU A N 1
ATOM 1942 C CA . GLU A 1 247 ? -28.413 11.340 36.513 1.00 87.44 247 GLU A CA 1
ATOM 1943 C C . GLU A 1 247 ? -27.869 10.881 35.160 1.00 87.44 247 GLU A C 1
ATOM 1945 O O . GLU A 1 247 ? -27.276 11.682 34.430 1.00 87.44 247 GLU A O 1
ATOM 1950 N N . ALA A 1 248 ? -28.134 9.628 34.778 1.00 85.50 248 ALA A N 1
ATOM 1951 C CA . ALA A 1 248 ? -27.782 9.102 33.464 1.00 85.50 248 ALA A CA 1
ATOM 1952 C C . ALA A 1 248 ? -28.469 9.905 32.349 1.00 85.50 248 ALA A C 1
ATOM 1954 O O . ALA A 1 248 ? -27.818 10.316 31.382 1.00 85.50 248 ALA A O 1
ATOM 1955 N N . THR A 1 249 ? -29.759 10.208 32.512 1.00 88.88 249 THR A N 1
ATOM 1956 C CA . THR A 1 249 ? -30.528 11.013 31.554 1.00 88.88 249 THR A CA 1
ATOM 1957 C C . THR A 1 249 ? -29.944 12.418 31.414 1.00 88.88 249 THR A C 1
ATOM 1959 O O . THR A 1 249 ? -29.669 12.867 30.297 1.00 88.88 249 THR A O 1
ATOM 1962 N N . ARG A 1 250 ? -29.660 13.103 32.530 1.00 92.25 250 ARG A N 1
ATOM 1963 C CA . ARG A 1 250 ? -29.029 14.436 32.513 1.00 92.25 250 ARG A CA 1
ATOM 1964 C C . ARG A 1 250 ? -27.653 14.409 31.853 1.00 92.25 250 ARG A C 1
ATOM 1966 O O . ARG A 1 250 ? -27.333 15.308 31.072 1.00 92.25 250 ARG A O 1
ATOM 1973 N N . LEU A 1 251 ? -26.849 13.382 32.125 1.00 87.62 251 LEU A N 1
ATOM 1974 C CA . LEU A 1 251 ? -25.521 13.224 31.536 1.00 87.62 251 LEU A CA 1
ATOM 1975 C C . LEU A 1 251 ? -25.596 13.021 30.016 1.00 87.62 251 LEU A C 1
ATOM 1977 O O . LEU A 1 251 ? -24.851 13.657 29.265 1.00 87.62 251 LEU A O 1
ATOM 1981 N N . VAL A 1 252 ? -26.525 12.185 29.544 1.00 89.06 252 VAL A N 1
ATOM 1982 C CA . VAL A 1 252 ? -26.766 11.972 28.110 1.00 89.06 252 VAL A CA 1
ATOM 1983 C C . VAL A 1 252 ? -27.222 13.268 27.441 1.00 89.06 252 VAL A C 1
ATOM 1985 O O . VAL A 1 252 ? -26.647 13.653 26.420 1.00 89.06 252 VAL A O 1
ATOM 1988 N N . ILE A 1 253 ? -28.180 13.988 28.035 1.00 92.06 253 ILE A N 1
ATOM 1989 C CA . ILE A 1 253 ? -28.639 15.291 27.530 1.00 92.06 253 ILE A CA 1
ATOM 1990 C C . ILE A 1 253 ? -27.461 16.270 27.431 1.00 92.06 253 ILE A C 1
ATOM 1992 O O . ILE A 1 253 ? -27.248 16.866 26.373 1.00 92.06 253 ILE A O 1
ATOM 1996 N N . LYS A 1 254 ? -26.636 16.383 28.481 1.00 92.19 254 LYS A N 1
ATOM 1997 C CA . LYS A 1 254 ? -25.431 17.231 28.489 1.00 92.19 254 LYS A CA 1
ATOM 1998 C C . LYS A 1 254 ? -24.492 16.886 27.330 1.00 92.19 254 LYS A C 1
ATOM 2000 O O . LYS A 1 254 ? -24.037 17.783 26.617 1.00 92.19 254 LYS A O 1
ATOM 2005 N N . HIS A 1 255 ? -24.221 15.602 27.095 1.00 87.31 255 HIS A N 1
ATOM 2006 C CA . HIS A 1 255 ? -23.375 15.167 25.981 1.00 87.31 255 HIS A CA 1
ATOM 2007 C C . HIS A 1 255 ? -23.980 15.490 24.609 1.00 87.31 255 HIS A C 1
ATOM 2009 O O . HIS A 1 255 ? -23.262 15.966 23.724 1.00 87.31 255 HIS A O 1
ATO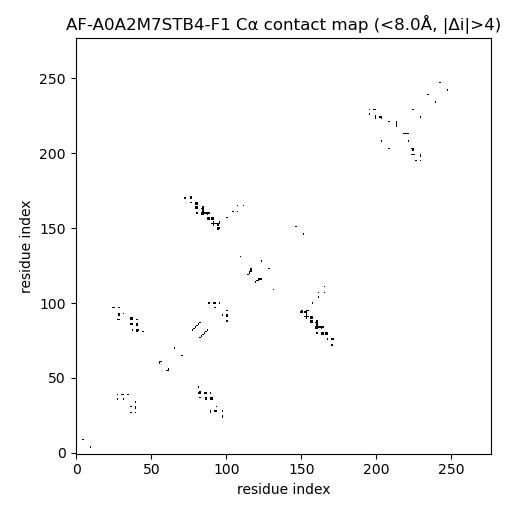M 2015 N N . LEU A 1 256 ? -25.287 15.281 24.427 1.00 86.88 256 LEU A N 1
ATOM 2016 C CA . LEU A 1 256 ? -25.985 15.591 23.176 1.00 86.88 256 LEU A CA 1
ATOM 2017 C C . LEU A 1 256 ? -25.971 17.094 22.873 1.00 86.88 256 LEU A C 1
ATOM 2019 O O . LEU A 1 256 ? -25.672 17.494 21.742 1.00 86.88 256 LEU A O 1
ATOM 2023 N N . VAL A 1 257 ? -26.210 17.931 23.884 1.00 91.94 257 VAL A N 1
ATOM 2024 C CA . VAL A 1 257 ? -26.136 19.394 23.769 1.00 91.94 257 VAL A CA 1
ATOM 2025 C C . VAL A 1 257 ? -24.712 19.835 23.429 1.00 91.94 257 VAL A C 1
ATOM 2027 O O . VAL A 1 257 ? -24.513 20.588 22.473 1.00 91.94 257 VAL A O 1
ATOM 2030 N N . ASN A 1 258 ? -23.699 19.313 24.128 1.00 86.00 258 ASN A N 1
ATOM 2031 C CA . ASN A 1 258 ? -22.294 19.632 23.858 1.00 86.00 258 ASN A CA 1
ATOM 2032 C C . ASN A 1 258 ? -21.876 19.248 22.432 1.00 86.00 258 ASN A C 1
ATOM 2034 O O . ASN A 1 258 ? -21.237 20.038 21.730 1.00 86.00 258 ASN A O 1
ATOM 2038 N N . ARG A 1 259 ? -22.284 18.064 21.963 1.00 78.56 259 ARG A N 1
ATOM 2039 C CA . ARG A 1 259 ? -22.015 17.610 20.593 1.00 78.56 259 ARG A CA 1
ATOM 2040 C C . ARG A 1 259 ? -22.701 18.497 19.554 1.00 78.56 259 ARG A C 1
ATOM 2042 O O . ARG A 1 259 ? -22.093 18.829 18.532 1.00 78.56 259 ARG A O 1
ATOM 2049 N N . SER A 1 260 ? -23.935 18.912 19.823 1.00 85.56 260 SER A N 1
ATOM 2050 C CA . SER A 1 260 ? -24.694 19.819 18.956 1.00 85.56 260 SER A CA 1
ATOM 2051 C C . SER A 1 260 ? -24.040 21.201 18.888 1.00 85.56 260 SER A C 1
ATOM 2053 O O . SER A 1 260 ? -23.830 21.731 17.797 1.00 85.56 260 SER A O 1
ATOM 2055 N N . ASN A 1 261 ? -23.599 21.739 20.028 1.00 84.00 261 ASN A N 1
ATOM 2056 C CA . ASN A 1 261 ? -22.862 23.002 20.107 1.00 84.00 261 ASN A CA 1
ATOM 2057 C C . ASN A 1 261 ? -21.520 22.948 19.366 1.00 84.00 261 ASN A C 1
ATOM 2059 O O . ASN A 1 261 ? -21.207 23.860 18.599 1.00 84.00 261 ASN A O 1
ATOM 2063 N N . SER A 1 262 ? -20.758 21.863 19.529 1.00 76.31 262 SER A N 1
ATOM 2064 C CA . SER A 1 262 ? -19.508 21.636 18.792 1.00 76.31 262 SER A CA 1
ATOM 2065 C C . SER A 1 262 ? -19.742 21.583 17.276 1.00 76.31 262 SER A C 1
ATOM 2067 O O . SER A 1 262 ? -19.027 22.222 16.500 1.00 76.31 262 SER A O 1
ATOM 2069 N N . THR A 1 263 ? -20.800 20.888 16.845 1.00 77.75 263 THR A N 1
ATOM 2070 C CA . THR A 1 263 ? -21.188 20.798 15.429 1.00 77.75 263 THR A CA 1
ATOM 2071 C C . THR A 1 263 ? -21.591 22.166 14.875 1.00 77.75 263 THR A C 1
ATOM 2073 O O . THR A 1 263 ? -21.096 22.570 13.822 1.00 77.75 263 THR A O 1
ATOM 2076 N N . ARG A 1 264 ? -22.421 22.918 15.609 1.00 81.81 264 ARG A N 1
ATOM 2077 C CA . ARG A 1 264 ? -22.825 24.289 15.263 1.00 81.81 264 ARG A CA 1
ATOM 2078 C C . ARG A 1 264 ? -21.619 25.220 15.127 1.00 81.81 264 ARG A C 1
ATOM 2080 O O . ARG A 1 264 ? -21.528 25.950 14.145 1.00 81.81 264 ARG A O 1
ATOM 2087 N N . SER A 1 265 ? -20.674 25.157 16.065 1.00 80.81 265 SER A N 1
ATOM 2088 C CA . SER A 1 265 ? -19.437 25.947 16.022 1.00 80.81 265 SER A CA 1
ATOM 2089 C C . SER A 1 265 ? -18.613 25.651 14.763 1.00 80.81 265 SER A C 1
ATOM 2091 O O . SER A 1 265 ? -18.261 26.569 14.021 1.00 80.81 265 SER A O 1
ATOM 2093 N N . ARG A 1 266 ? -18.403 24.365 14.439 1.00 79.00 266 ARG A N 1
ATOM 2094 C CA . ARG A 1 266 ? -17.713 23.950 13.203 1.00 79.00 266 ARG A CA 1
ATOM 2095 C C . ARG A 1 266 ? -18.406 24.460 11.941 1.00 79.00 266 ARG A C 1
ATOM 2097 O O . ARG A 1 266 ? -17.727 24.922 11.028 1.00 79.00 266 ARG A O 1
ATOM 2104 N N . LEU A 1 267 ? -19.736 24.384 11.883 1.00 79.31 267 LEU A N 1
ATOM 2105 C CA . LEU A 1 267 ? -20.508 24.874 10.738 1.00 79.31 267 LEU A CA 1
ATOM 2106 C C . LEU A 1 267 ? -20.408 26.399 10.595 1.00 79.31 267 LEU A C 1
ATOM 2108 O O . LEU A 1 267 ? -20.235 26.894 9.484 1.00 79.31 267 LEU A O 1
ATOM 2112 N N . ASN A 1 268 ? -20.448 27.144 11.701 1.00 80.06 268 ASN A N 1
ATOM 2113 C CA . ASN A 1 268 ? -20.281 28.598 11.690 1.00 80.06 268 ASN A CA 1
ATOM 2114 C C . ASN A 1 268 ? -18.871 29.013 11.248 1.00 80.06 268 ASN A C 1
ATOM 2116 O O . ASN A 1 268 ? -18.734 29.931 10.441 1.00 80.06 268 ASN A O 1
ATOM 2120 N N . ALA A 1 269 ? -17.833 28.310 11.709 1.00 76.31 269 ALA A N 1
ATOM 2121 C CA . ALA A 1 269 ? -16.463 28.527 11.248 1.00 76.31 269 ALA A CA 1
ATOM 2122 C C . ALA A 1 269 ? -16.331 28.276 9.734 1.00 76.31 269 ALA A C 1
ATOM 2124 O O . ALA A 1 269 ? -15.764 29.094 9.016 1.00 76.31 269 ALA A O 1
ATOM 2125 N N . GLN A 1 270 ? -16.935 27.196 9.223 1.00 76.25 270 GLN A N 1
ATOM 2126 C CA . GLN A 1 270 ? -16.960 26.901 7.786 1.00 76.25 270 GLN A CA 1
ATOM 2127 C C . GLN A 1 270 ? -17.731 27.944 6.965 1.00 76.25 270 GLN A C 1
ATOM 2129 O O . GLN A 1 270 ? -17.327 28.240 5.843 1.00 76.25 270 GLN A O 1
ATOM 2134 N N . ARG A 1 271 ? -18.821 28.509 7.504 1.00 78.44 271 ARG A N 1
ATOM 2135 C CA . ARG A 1 271 ? -19.576 29.594 6.853 1.00 78.44 271 ARG A CA 1
ATOM 2136 C C . ARG A 1 271 ? -18.766 30.887 6.774 1.00 78.44 271 ARG A C 1
ATOM 2138 O O . ARG A 1 271 ? -18.749 31.497 5.715 1.00 78.44 271 ARG A O 1
ATOM 2145 N N . ARG A 1 272 ? -18.046 31.259 7.841 1.00 74.81 272 ARG A N 1
ATOM 2146 C CA . ARG A 1 272 ? -17.160 32.440 7.849 1.00 74.81 272 ARG A CA 1
ATOM 2147 C C . ARG A 1 272 ? -16.028 32.338 6.826 1.00 74.81 272 ARG A C 1
ATOM 2149 O O . ARG A 1 272 ? -15.709 33.328 6.193 1.00 74.81 272 ARG A O 1
ATOM 2156 N N . ILE A 1 273 ? -15.474 31.142 6.624 1.00 72.44 273 ILE A N 1
ATOM 2157 C CA . ILE A 1 273 ? -14.431 30.893 5.611 1.00 72.44 273 ILE A CA 1
ATOM 2158 C C . ILE A 1 273 ? -14.982 30.975 4.170 1.00 72.44 273 ILE A C 1
ATOM 2160 O O . ILE A 1 273 ? -14.220 31.179 3.234 1.00 72.44 273 ILE A O 1
ATOM 2164 N N . ARG A 1 274 ? -16.296 30.798 3.970 1.00 67.31 274 ARG A N 1
ATOM 2165 C CA . ARG A 1 274 ? -16.944 30.768 2.645 1.00 67.31 274 ARG A CA 1
ATOM 2166 C C . ARG A 1 274 ? -17.682 32.055 2.264 1.00 67.31 274 ARG A C 1
ATOM 2168 O O . ARG A 1 274 ? -18.236 32.099 1.170 1.00 67.31 274 ARG A O 1
ATOM 2175 N N . ALA A 1 275 ? -17.742 33.056 3.139 1.00 56.06 275 ALA A N 1
ATOM 2176 C CA . ALA A 1 275 ? -18.353 34.336 2.800 1.00 56.06 275 ALA A CA 1
ATOM 2177 C C . ALA A 1 275 ? -17.401 35.116 1.869 1.00 56.06 275 ALA A C 1
ATOM 2179 O O . ALA A 1 275 ? -16.245 35.303 2.253 1.00 56.06 275 ALA A O 1
ATOM 2180 N N . PRO A 1 276 ? -17.830 35.523 0.659 1.00 57.69 276 PRO A N 1
ATOM 2181 C CA . PRO A 1 276 ? -17.027 36.403 -0.179 1.00 57.69 276 PRO A CA 1
ATOM 2182 C C . PRO A 1 276 ? -16.960 37.783 0.488 1.00 57.69 276 PRO A C 1
ATOM 2184 O O . PRO A 1 276 ? -17.972 38.266 0.998 1.00 57.69 276 PRO A O 1
ATOM 2187 N N . THR A 1 277 ? -15.753 38.346 0.543 1.00 57.56 277 THR A N 1
ATOM 2188 C CA . THR A 1 277 ? -15.491 39.743 0.926 1.00 57.56 277 THR A CA 1
ATOM 2189 C C . THR A 1 277 ? -16.215 40.713 0.016 1.00 57.56 277 THR A C 1
ATOM 2191 O O . THR A 1 277 ? -16.193 40.447 -1.208 1.00 57.56 277 THR A O 1
#

Radius of gyration: 28.02 Å; Cα contacts (8 Å, |Δi|>4): 125; chains: 1; bounding box: 59×76×70 Å

Secondary structure (DSSP, 8-state):
---PPPHHHHHHHHHHHHHHHHHHHHHHHHHTTTS-HHHHHHHHHHHHHHHHHHHHHHTS---TT--HHHHHHHHHHHIIIIIIIHHHHHHHHHHS-HHHHHHHHHHHHHHHHHHHHHHH-PPPPHHHHHHHHHHHHHHHHHHTT-PPTTHHHHHHHHHHHHHHHHHHHHHHHHHHHHHHHHHHHHHHHHHHHHHHHHHHHHHHHHS---HHHHHHTT-SSPPPPPHHHHHHHHHHHS------HHHHHHHHHHHHHHHHHHHHHHHHHHHHHHS--

Foldseek 3Di:
DPPDPPPVVVVVVVVVVVVVVLVVLVVLLVCVVPDQLQVVLCVVVVVVCVVCVVVCVVVVCPPPPDDPVVVVLVVLLCCLQRVQQSSLLSVLSVQDDSVVSVLVLVCLVVVVVVCCCVPVVDDDDPVVVVVVVVSVVVVCVVCVVDGDPSNVVSSVSNVSSSVSVVVSVVSVVVVCVVCVVVVVVVVVVVVLVVVVVVVQVVCCVVPPDDVVVCVVVVHPDDDGQDPVNVVVVVPVPDPDPPDDPVRVVVVVVVVVVVVVVVVVVVVVVVVVVPDDD

Mean predicted aligned error: 16.47 Å

Sequence (277 aa):
MKSKPSYPLAILEALFVNIIWASSFIFVKLLLKDLGPLTIGGLRYFIGFLVLLPFMLRRGKLPHALPRRMWLRLLLIGVSAYTIGNGAMFWSLKYLPATTVSFMMSIITLLVLFGSILWLKEIPTWLQTVGILVTLGGTALFFSIGLKPGEPLGMAILSLGLVSFTLFGVLGREAARKYRAWMHHTALDALALWFVAETKLDWAKAHPRDPELVQQLELEVLPALSMSNVRELLKAVMPLDQLSPDEATRLVIKHLVNRSNSTRSRLNAQRRIRAPT

pLDDT: mean 78.05, std 11.62, range [34.0, 93.69]